Protein AF-A0A1A8QZ15-F1 (afdb_monomer_lite)

Organism: NCBI:txid704102

Sequence (216 aa):
QENMGLSAKNSLSLQRQPGPPSESLRGSNTNYPFLPGGMEELTLEQIKKNSELEEEIDFENDLLKVPPGFKAGMDFTNKDAKVAKPEVNLMSLLSTLDEISNLQPDTEEKEGDKQTEEAVKLPRTNSLEDLGVKDATPSSIPSEAGNKDKQNPEEKKKWAIPVDITSPCQDFYKLIPNPAFKWPFELDTFQKQAVLKLEAHESVFVAAHTSAGKTV

Radius of gyration: 33.54 Å; chains: 1; bounding box: 74×38×92 Å

pLDDT: mean 71.73, std 20.19, range [25.08, 95.75]

Secondary structure (DSSP, 8-state):
----S--TTT---TTSPPPPTTSTTT--TTSPPPPPTTSPPPPHHHHHSPPTT-----TTT----S-TT-S-----S------------HHHHHHHHHHHTT-PPP---------------------S--S---------------------------S-----TTS--TTHHHH-SS-S---SSPPPHHHHHHHHHHHTT--------TTS-TT-

Structure (mmCIF, N/CA/C/O backbone):
data_AF-A0A1A8QZ15-F1
#
_entry.id   AF-A0A1A8QZ15-F1
#
loop_
_atom_site.group_PDB
_atom_site.id
_atom_site.type_symbol
_atom_site.label_atom_id
_atom_site.label_alt_id
_atom_site.label_comp_id
_atom_site.label_asym_id
_atom_site.label_entity_id
_atom_site.label_seq_id
_atom_site.pdbx_PDB_ins_code
_atom_site.Cartn_x
_atom_site.Cartn_y
_atom_site.Cartn_z
_atom_site.occupancy
_atom_site.B_iso_or_equiv
_atom_site.auth_seq_id
_atom_site.auth_comp_id
_atom_site.auth_asym_id
_atom_site.auth_atom_id
_atom_site.pdbx_PDB_model_num
ATOM 1 N N . GLN A 1 1 ? 16.260 23.469 -8.756 1.00 40.66 1 GLN A N 1
ATOM 2 C CA . GLN A 1 1 ? 15.143 23.361 -9.725 1.00 40.66 1 GLN A CA 1
ATOM 3 C C . GLN A 1 1 ? 15.384 22.160 -10.656 1.00 40.66 1 GLN A C 1
ATOM 5 O O . GLN A 1 1 ? 15.455 22.319 -11.868 1.00 40.66 1 GLN A O 1
ATOM 10 N N . GLU A 1 2 ? 15.506 20.944 -10.111 1.00 49.56 2 GLU A N 1
ATOM 11 C CA . GLU A 1 2 ? 16.091 19.779 -10.809 1.00 49.56 2 GLU A CA 1
ATOM 12 C C . GLU A 1 2 ? 15.063 18.813 -11.445 1.00 49.56 2 GLU A C 1
ATOM 14 O O . GLU A 1 2 ? 15.246 17.598 -11.425 1.00 49.56 2 GLU A O 1
ATOM 19 N N . ASN A 1 3 ? 13.976 19.307 -12.053 1.00 53.50 3 ASN A N 1
ATOM 20 C CA . ASN A 1 3 ? 13.057 18.439 -12.813 1.00 53.50 3 ASN A CA 1
ATOM 21 C C . ASN A 1 3 ? 13.664 18.044 -14.178 1.00 53.50 3 ASN A C 1
ATOM 23 O O . ASN A 1 3 ? 13.229 18.519 -15.228 1.00 53.50 3 ASN A O 1
ATOM 27 N N . MET A 1 4 ? 14.688 17.182 -14.155 1.00 62.72 4 MET A N 1
ATOM 28 C CA . MET A 1 4 ? 15.478 16.736 -15.313 1.00 62.72 4 MET A CA 1
ATOM 29 C C . MET A 1 4 ? 14.703 15.789 -16.245 1.00 62.72 4 MET A C 1
ATOM 31 O O . MET A 1 4 ? 14.989 14.598 -16.330 1.00 62.72 4 MET A O 1
ATOM 35 N N . GLY A 1 5 ? 13.685 16.305 -16.940 1.00 80.31 5 GLY A N 1
ATOM 36 C CA . GLY A 1 5 ? 12.960 15.578 -17.994 1.00 80.31 5 GLY A CA 1
ATOM 37 C C . GLY A 1 5 ? 12.256 14.291 -17.539 1.00 80.31 5 GLY A C 1
ATOM 38 O O . GLY A 1 5 ? 11.876 13.473 -18.379 1.00 80.31 5 GLY A O 1
ATOM 39 N N . LEU A 1 6 ? 12.100 14.087 -16.226 1.00 84.94 6 LEU A N 1
ATOM 40 C CA . LEU A 1 6 ? 11.486 12.896 -15.651 1.00 84.94 6 LEU A CA 1
ATOM 41 C C . LEU A 1 6 ? 9.999 12.866 -16.003 1.00 84.94 6 LEU A C 1
ATOM 43 O O . LEU A 1 6 ? 9.228 13.744 -15.617 1.00 84.94 6 LEU A O 1
ATOM 47 N N . SER A 1 7 ? 9.596 11.829 -16.725 1.00 88.88 7 SER A N 1
ATOM 48 C CA . SER A 1 7 ? 8.256 11.645 -17.268 1.00 88.88 7 SER A CA 1
ATOM 49 C C . SER A 1 7 ? 7.791 10.202 -17.084 1.00 88.88 7 SER A C 1
ATOM 51 O O . SER A 1 7 ? 8.573 9.292 -16.797 1.00 88.88 7 SER A O 1
ATOM 53 N N . ALA A 1 8 ? 6.512 9.959 -17.356 1.00 89.94 8 ALA A N 1
ATOM 54 C CA . ALA A 1 8 ? 5.953 8.613 -17.377 1.00 89.94 8 ALA A CA 1
ATOM 55 C C . ALA A 1 8 ? 6.598 7.668 -18.424 1.00 89.94 8 ALA A C 1
ATOM 57 O O . ALA A 1 8 ? 6.373 6.463 -18.361 1.00 89.94 8 ALA A O 1
ATOM 58 N N . LYS A 1 9 ? 7.402 8.184 -19.370 1.00 90.50 9 LYS A N 1
ATOM 59 C CA . LYS A 1 9 ? 8.034 7.421 -20.465 1.00 90.50 9 LYS A CA 1
ATOM 60 C C . LYS A 1 9 ? 9.529 7.125 -20.269 1.00 90.50 9 LYS A C 1
ATOM 62 O O . LYS A 1 9 ? 10.122 6.490 -21.132 1.00 90.50 9 LYS A O 1
ATOM 67 N N . ASN A 1 10 ? 10.144 7.585 -19.178 1.00 88.94 10 ASN A N 1
ATOM 68 C CA . ASN A 1 10 ? 11.581 7.393 -18.912 1.00 88.94 10 ASN A CA 1
ATOM 69 C C . ASN A 1 10 ? 11.950 7.243 -17.423 1.00 88.94 10 ASN A C 1
ATOM 71 O O . ASN A 1 10 ? 13.131 7.118 -17.120 1.00 88.94 10 ASN A O 1
ATOM 75 N N . SER A 1 11 ? 10.992 7.263 -16.488 1.00 89.12 11 SER A N 1
ATOM 76 C CA . SER A 1 11 ? 11.292 7.166 -15.054 1.00 89.12 11 SER A CA 1
ATOM 77 C C . SER A 1 11 ? 10.237 6.388 -14.268 1.00 89.12 11 SER A C 1
ATOM 79 O O . SER A 1 11 ? 9.038 6.528 -14.520 1.00 89.12 11 SER A O 1
ATOM 81 N N . LEU A 1 12 ? 10.699 5.616 -13.278 1.00 90.75 12 LEU A N 1
ATOM 82 C CA . LEU A 1 12 ? 9.887 4.969 -12.238 1.00 90.75 12 LEU A CA 1
ATOM 83 C C . LEU A 1 12 ? 9.618 5.902 -11.035 1.00 90.75 12 LEU A C 1
ATOM 85 O O . LEU A 1 12 ? 8.767 5.598 -10.202 1.00 90.75 12 LEU A O 1
ATOM 89 N N . SER A 1 13 ? 10.338 7.022 -10.922 1.00 88.50 13 SER A N 1
ATOM 90 C CA . SER A 1 13 ? 10.324 7.900 -9.745 1.00 88.50 13 SER A CA 1
ATOM 91 C C . SER A 1 13 ? 8.949 8.538 -9.496 1.00 88.50 13 SER A C 1
ATOM 93 O O . SER A 1 13 ? 8.239 8.892 -10.442 1.00 88.50 13 SER A O 1
ATOM 95 N N . LEU A 1 14 ? 8.574 8.739 -8.225 1.00 89.56 14 LEU A N 1
ATOM 96 C CA . LEU A 1 14 ? 7.361 9.489 -7.856 1.00 89.56 14 LEU A CA 1
ATOM 97 C C . LEU A 1 14 ? 7.464 10.974 -8.233 1.00 89.56 14 LEU A C 1
ATOM 99 O O . LEU A 1 14 ? 6.448 11.618 -8.479 1.00 89.56 14 LEU A O 1
ATOM 103 N N . GLN A 1 15 ? 8.688 11.494 -8.315 1.00 88.38 15 GLN A N 1
ATOM 104 C CA . GLN A 1 15 ? 9.018 12.892 -8.573 1.00 88.38 15 GLN A CA 1
ATOM 105 C C . GLN A 1 15 ? 8.902 13.275 -10.063 1.00 88.38 15 GLN A C 1
ATOM 107 O O . GLN A 1 15 ? 9.096 14.436 -10.417 1.00 88.38 15 GLN A O 1
ATOM 112 N N . ARG A 1 16 ? 8.574 12.323 -10.951 1.00 90.38 16 ARG A N 1
ATOM 113 C CA . ARG A 1 16 ? 8.347 12.585 -12.382 1.00 90.38 16 ARG A CA 1
ATOM 114 C C . ARG A 1 16 ? 7.154 13.520 -12.613 1.00 90.38 16 ARG A C 1
ATOM 116 O O . ARG A 1 16 ? 6.179 13.504 -11.863 1.00 90.38 16 ARG A O 1
ATOM 123 N N . GLN A 1 17 ? 7.205 14.304 -13.689 1.00 90.25 17 GLN A N 1
ATOM 124 C CA . GLN A 1 17 ? 6.157 15.273 -14.014 1.00 90.25 17 GLN A CA 1
ATOM 125 C C . GLN A 1 17 ? 4.778 14.598 -14.181 1.00 90.25 17 GLN A C 1
ATOM 127 O O . GLN A 1 17 ? 4.695 13.538 -14.817 1.00 90.25 17 GLN A O 1
ATOM 132 N N . PRO A 1 18 ? 3.688 15.201 -13.658 1.00 89.56 18 PRO A N 1
ATOM 133 C CA . PRO A 1 18 ? 2.333 14.693 -13.845 1.00 89.56 18 PRO A CA 1
ATOM 134 C C . PRO A 1 18 ? 1.953 14.534 -15.322 1.00 89.56 18 PRO A C 1
ATOM 136 O O . PRO A 1 18 ? 2.251 15.390 -16.155 1.00 89.56 18 PRO A O 1
ATOM 139 N N . GLY A 1 19 ? 1.258 13.439 -15.636 1.00 86.50 19 GLY A N 1
ATOM 140 C CA . GLY A 1 19 ? 0.692 13.202 -16.965 1.00 86.50 19 GLY A CA 1
ATOM 141 C C . GLY A 1 19 ? -0.505 14.113 -17.286 1.00 86.50 19 GLY A C 1
ATOM 142 O O . GLY A 1 19 ? -1.000 14.830 -16.411 1.00 86.50 19 GLY A O 1
ATOM 143 N N . PRO A 1 20 ? -1.011 14.078 -18.532 1.00 88.94 20 PRO A N 1
ATOM 144 C CA . PRO A 1 20 ? -2.171 14.871 -18.928 1.00 88.94 20 PRO A CA 1
ATOM 145 C C . PRO A 1 20 ? -3.429 14.462 -18.130 1.00 88.94 20 PRO A C 1
ATOM 147 O O . PRO A 1 20 ? -3.621 13.268 -17.878 1.00 88.94 20 PRO A O 1
ATOM 150 N N . PRO A 1 21 ? -4.342 15.398 -17.788 1.00 88.06 21 PRO A N 1
ATOM 151 C CA . PRO A 1 21 ? -5.548 15.100 -16.998 1.00 88.06 21 PRO A CA 1
ATOM 152 C C . PRO A 1 21 ? -6.483 14.031 -17.591 1.00 88.06 21 PRO A C 1
ATOM 154 O O . PRO A 1 21 ? -7.290 13.443 -16.877 1.00 88.06 21 PRO A O 1
ATOM 157 N N . SER A 1 22 ? -6.370 13.748 -18.892 1.00 90.44 22 SER A N 1
ATOM 158 C CA . SER A 1 22 ? -7.082 12.661 -19.574 1.00 90.44 22 SER A CA 1
ATOM 159 C C . SER A 1 22 ? -6.667 11.257 -19.115 1.00 90.44 22 SER A C 1
ATOM 161 O O . SER A 1 22 ? -7.426 10.311 -19.304 1.00 90.44 22 SER A O 1
ATOM 163 N N . GLU A 1 23 ? -5.475 11.101 -18.5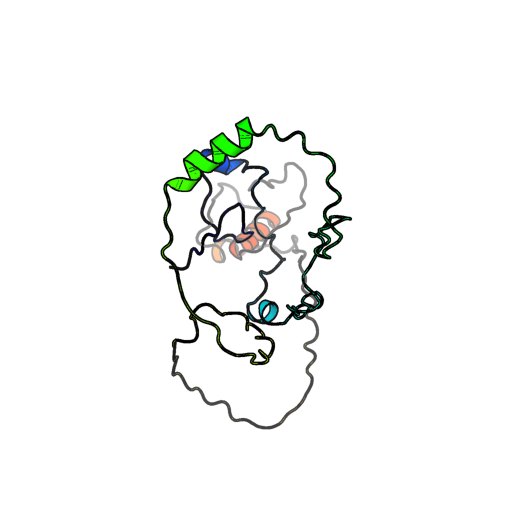32 1.00 90.00 23 GLU A N 1
ATOM 164 C CA . GLU A 1 23 ? -4.916 9.803 -18.132 1.00 90.00 23 GLU A CA 1
ATOM 165 C C . GLU A 1 23 ? -4.966 9.546 -16.614 1.00 90.00 23 GLU A C 1
ATOM 167 O O . GLU A 1 23 ? -4.647 8.440 -16.186 1.00 90.00 23 GLU A O 1
ATOM 172 N N . SER A 1 24 ? -5.402 10.506 -15.786 1.00 88.88 24 SER A N 1
ATOM 173 C CA . SER A 1 24 ? -5.198 10.491 -14.323 1.00 88.88 24 SER A CA 1
ATOM 174 C C . SER A 1 24 ? -5.717 9.263 -13.557 1.00 88.88 24 SER A C 1
ATOM 176 O O . SER A 1 24 ? -5.211 8.991 -12.473 1.00 88.88 24 SER A O 1
ATOM 178 N N . LEU A 1 25 ? -6.709 8.530 -14.079 1.00 87.75 25 LEU A N 1
ATOM 179 C CA . LEU A 1 25 ? -7.291 7.349 -13.415 1.00 87.75 25 LEU A CA 1
ATOM 180 C C . LEU A 1 25 ? -6.776 6.002 -13.941 1.00 87.75 25 LEU A C 1
ATOM 182 O O . LEU A 1 25 ? -6.687 5.047 -13.175 1.00 87.75 25 LEU A O 1
ATOM 186 N N . ARG A 1 26 ? -6.487 5.895 -15.245 1.00 90.31 26 ARG A N 1
ATOM 187 C CA . ARG A 1 26 ? -6.116 4.622 -15.899 1.00 90.31 26 ARG A CA 1
ATOM 188 C C . ARG A 1 26 ? -4.644 4.567 -16.319 1.00 90.31 26 ARG A C 1
ATOM 190 O O . ARG A 1 26 ? -4.109 3.475 -16.485 1.00 90.31 26 ARG A O 1
ATOM 197 N N . GLY A 1 27 ? -4.010 5.723 -16.507 1.00 90.25 27 GLY A N 1
ATOM 198 C CA . GLY A 1 27 ? -2.751 5.853 -17.234 1.00 90.25 27 GLY A CA 1
ATOM 199 C C . GLY A 1 27 ? -2.869 5.446 -18.709 1.00 90.25 27 GLY A C 1
ATOM 200 O O . GLY A 1 27 ? -3.924 5.016 -19.186 1.00 90.25 27 GLY A O 1
ATOM 201 N N . SER A 1 28 ? -1.749 5.536 -19.420 1.00 90.12 28 SER A N 1
ATOM 202 C CA . SER A 1 28 ? -1.510 4.824 -20.674 1.00 90.12 28 SER A CA 1
ATOM 203 C C . SER A 1 28 ? -0.689 3.556 -20.418 1.00 90.12 28 SER A C 1
ATOM 205 O O . SER A 1 28 ? 0.195 3.538 -19.564 1.00 90.12 28 SER A O 1
ATOM 207 N N . ASN A 1 29 ? -0.904 2.513 -21.224 1.00 91.38 29 ASN A N 1
ATOM 208 C CA . ASN A 1 29 ? -0.080 1.296 -21.222 1.00 91.38 29 ASN A CA 1
ATOM 209 C C . ASN A 1 29 ? 1.362 1.535 -21.734 1.00 91.38 29 ASN A C 1
ATOM 211 O O . ASN A 1 29 ? 2.193 0.637 -21.681 1.00 91.38 29 ASN A O 1
ATOM 215 N N . THR A 1 30 ? 1.665 2.734 -22.246 1.00 91.38 30 THR A N 1
ATOM 216 C CA . THR A 1 30 ? 3.031 3.175 -22.588 1.00 91.38 30 THR A CA 1
ATOM 217 C C . THR A 1 30 ? 3.795 3.760 -21.402 1.00 91.38 30 THR A C 1
ATOM 219 O O . THR A 1 30 ? 4.950 4.148 -21.558 1.00 91.38 30 THR A O 1
ATOM 222 N N . ASN A 1 31 ? 3.137 3.924 -20.254 1.00 91.75 31 ASN A N 1
ATOM 223 C CA . ASN A 1 31 ? 3.704 4.604 -19.101 1.00 91.75 31 ASN A CA 1
ATOM 224 C C . ASN A 1 31 ? 4.341 3.570 -18.172 1.00 91.75 31 ASN A C 1
ATOM 226 O O . ASN A 1 31 ? 3.699 2.590 -17.793 1.00 91.75 31 ASN A O 1
ATOM 230 N N . TYR A 1 32 ? 5.584 3.810 -17.763 1.00 92.31 32 TYR A N 1
ATOM 231 C CA . TYR A 1 32 ? 6.223 3.016 -16.721 1.00 92.31 32 TYR A CA 1
ATOM 232 C C . TYR A 1 32 ? 5.408 3.100 -15.415 1.00 92.31 32 TYR A C 1
ATOM 234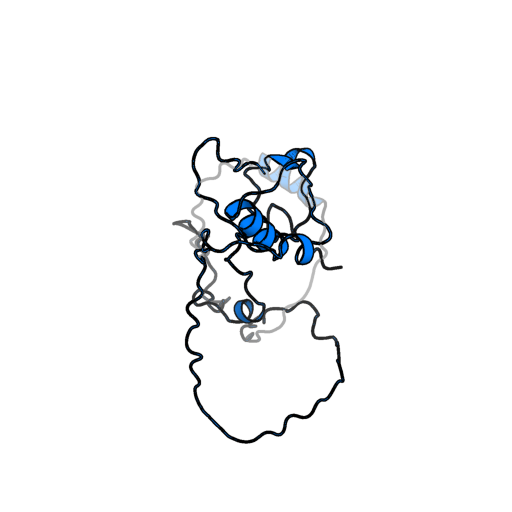 O O . TYR A 1 32 ? 4.856 4.168 -15.101 1.00 92.31 32 TYR A O 1
ATOM 242 N N . PRO A 1 33 ? 5.341 2.020 -14.615 1.00 92.38 33 PRO A N 1
ATOM 243 C CA . PRO A 1 33 ? 4.766 2.088 -13.275 1.00 92.38 33 PRO A CA 1
ATOM 244 C C . PRO A 1 33 ? 5.571 3.055 -12.393 1.00 92.38 33 PRO A C 1
ATOM 246 O O . PRO A 1 33 ? 6.643 3.525 -12.775 1.00 92.38 33 PRO A O 1
ATOM 249 N N . PHE A 1 34 ? 5.053 3.366 -11.209 1.00 92.62 34 PHE A N 1
ATOM 250 C CA . PHE A 1 34 ? 5.891 3.946 -10.162 1.00 92.62 34 PHE A CA 1
ATOM 251 C C . PHE A 1 34 ? 6.745 2.848 -9.508 1.00 92.62 34 PHE A C 1
ATOM 253 O O . PHE A 1 34 ? 6.343 1.682 -9.492 1.00 92.62 34 PHE A O 1
ATOM 260 N N . LEU A 1 35 ? 7.911 3.222 -8.981 1.00 91.12 35 LEU A N 1
ATOM 261 C CA . LEU A 1 35 ? 8.815 2.331 -8.255 1.00 91.12 35 LEU A CA 1
ATOM 262 C C . LEU A 1 35 ? 8.062 1.690 -7.067 1.00 91.12 35 LEU A C 1
ATOM 264 O O . LEU A 1 35 ? 7.502 2.422 -6.246 1.00 91.12 35 LEU A O 1
ATOM 268 N N . PRO A 1 36 ? 7.976 0.350 -6.974 1.00 91.56 36 PRO A N 1
ATOM 269 C CA . PRO A 1 36 ? 7.203 -0.299 -5.923 1.00 91.56 36 PRO A CA 1
ATOM 270 C C . PRO A 1 36 ? 7.916 -0.178 -4.571 1.00 91.56 36 PRO A C 1
ATOM 272 O O . PRO A 1 36 ? 9.115 -0.430 -4.462 1.00 91.56 36 PRO A O 1
ATOM 275 N N . GLY A 1 37 ? 7.166 0.170 -3.523 1.00 88.12 37 GLY A N 1
ATOM 276 C CA . GLY A 1 37 ? 7.708 0.306 -2.169 1.00 88.12 37 GLY A CA 1
ATOM 277 C C . GLY A 1 37 ? 8.421 -0.967 -1.698 1.00 88.12 37 GLY A C 1
ATOM 278 O O . GLY A 1 37 ? 7.895 -2.069 -1.845 1.00 88.12 37 GLY A O 1
ATOM 279 N N . GLY A 1 38 ? 9.625 -0.807 -1.144 1.00 84.88 38 GLY A N 1
ATOM 280 C CA . GLY A 1 38 ? 10.527 -1.912 -0.798 1.00 84.88 38 GLY A CA 1
ATOM 281 C C . GLY A 1 38 ? 11.549 -2.264 -1.889 1.00 84.88 38 GLY A C 1
ATOM 282 O O . GLY A 1 38 ? 12.480 -3.012 -1.608 1.00 84.88 38 GLY A O 1
ATOM 283 N N . MET A 1 39 ? 11.428 -1.698 -3.095 1.00 82.62 39 MET A N 1
ATOM 284 C CA . MET A 1 39 ? 12.543 -1.562 -4.036 1.00 82.62 39 MET A CA 1
ATOM 285 C C . MET A 1 39 ? 13.063 -0.128 -3.927 1.00 82.62 39 MET A C 1
ATOM 287 O O . MET A 1 39 ? 12.418 0.810 -4.388 1.00 82.62 39 MET A O 1
ATOM 291 N N . GLU A 1 40 ? 14.187 0.047 -3.238 1.00 76.50 40 GLU A N 1
ATOM 292 C CA . GLU A 1 40 ? 14.806 1.359 -3.024 1.00 76.50 40 GLU A CA 1
ATOM 293 C C . GLU A 1 40 ? 15.480 1.854 -4.319 1.00 76.50 40 GLU A C 1
ATOM 295 O O . GLU A 1 40 ? 15.995 1.062 -5.111 1.00 76.50 40 GLU A O 1
ATOM 300 N N . GLU A 1 41 ? 15.442 3.167 -4.564 1.00 73.88 41 GLU A N 1
ATOM 301 C CA . GLU A 1 41 ? 16.122 3.781 -5.711 1.00 73.88 41 GLU A CA 1
ATOM 302 C C . GLU A 1 41 ? 17.641 3.709 -5.486 1.00 73.88 41 GLU A C 1
ATOM 304 O O . GLU A 1 41 ? 18.122 4.027 -4.396 1.00 73.88 41 GLU A O 1
ATOM 309 N N . LEU A 1 42 ? 18.393 3.239 -6.491 1.00 72.81 42 LEU A N 1
ATOM 310 C CA . LEU A 1 42 ? 19.827 2.970 -6.341 1.00 72.81 42 LEU A CA 1
ATOM 311 C C . LEU A 1 42 ? 20.577 4.241 -5.934 1.00 72.81 42 LEU A C 1
ATOM 313 O O . LEU A 1 42 ? 20.431 5.291 -6.561 1.00 72.81 42 LEU A O 1
ATOM 317 N N . THR A 1 43 ? 21.411 4.147 -4.899 1.00 75.75 43 THR A N 1
ATOM 318 C CA . THR A 1 43 ? 22.159 5.313 -4.420 1.00 75.75 43 THR A CA 1
ATOM 319 C C . THR A 1 43 ? 23.217 5.731 -5.441 1.00 75.75 43 THR A C 1
ATOM 321 O O . THR A 1 43 ? 23.743 4.912 -6.197 1.00 75.75 43 THR A O 1
ATOM 324 N N . LEU A 1 44 ? 23.604 7.011 -5.433 1.00 70.50 44 LEU A N 1
ATOM 325 C CA . LEU A 1 44 ? 24.673 7.508 -6.310 1.00 70.50 44 LEU A CA 1
ATOM 326 C C . LEU A 1 44 ? 26.002 6.758 -6.100 1.00 70.50 44 LEU A C 1
ATOM 328 O O . LEU A 1 44 ? 26.801 6.670 -7.024 1.00 70.50 44 LEU A O 1
ATOM 332 N N . GLU A 1 45 ? 26.235 6.184 -4.918 1.00 73.62 45 GLU A N 1
ATOM 333 C CA . GLU A 1 45 ? 27.390 5.325 -4.626 1.00 73.62 45 GLU A CA 1
ATOM 334 C C . GLU A 1 45 ? 27.289 3.960 -5.322 1.00 73.62 45 GLU A C 1
ATOM 336 O O . GLU A 1 45 ? 28.269 3.485 -5.894 1.00 73.62 45 GLU A O 1
ATOM 341 N N . GLN A 1 46 ? 26.096 3.354 -5.337 1.00 73.12 46 GLN A N 1
ATOM 342 C CA . GLN A 1 46 ? 25.824 2.111 -6.065 1.00 73.12 46 GLN A CA 1
ATOM 343 C C . GLN A 1 46 ? 25.930 2.318 -7.582 1.00 73.12 46 GLN A C 1
ATOM 345 O O . GLN A 1 46 ? 26.501 1.475 -8.262 1.00 73.12 46 GLN A O 1
ATOM 350 N N . ILE A 1 47 ? 25.454 3.457 -8.101 1.00 73.38 47 ILE A N 1
ATOM 351 C CA . ILE A 1 47 ? 25.531 3.825 -9.528 1.00 73.38 47 ILE A CA 1
ATOM 352 C C . ILE A 1 47 ? 26.972 4.176 -9.956 1.00 73.38 47 ILE A C 1
ATOM 354 O O . ILE A 1 47 ? 27.349 3.958 -11.106 1.00 73.38 47 ILE A O 1
ATOM 358 N N . LYS A 1 48 ? 27.799 4.712 -9.045 1.0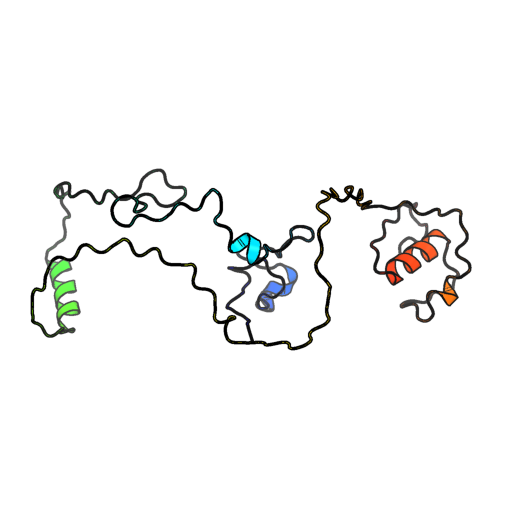0 68.75 48 LYS A N 1
ATOM 359 C CA . LYS A 1 48 ? 29.227 4.997 -9.297 1.00 68.75 48 LYS A CA 1
ATOM 360 C C . LYS A 1 48 ? 30.106 3.744 -9.304 1.00 68.75 48 LYS A C 1
ATOM 362 O O . LYS A 1 48 ? 31.208 3.796 -9.847 1.00 68.75 48 LYS A O 1
ATOM 367 N N . LYS A 1 49 ? 29.656 2.633 -8.714 1.00 77.12 49 LYS A N 1
ATOM 368 C CA . LYS A 1 49 ? 30.351 1.345 -8.802 1.00 77.12 49 LYS A CA 1
ATOM 369 C C . LYS A 1 49 ? 30.030 0.703 -10.153 1.00 77.12 49 LYS A C 1
ATOM 371 O O . LYS A 1 49 ? 28.882 0.333 -10.381 1.00 77.12 49 LYS A O 1
ATOM 376 N N . ASN A 1 50 ? 31.042 0.519 -11.006 1.00 65.81 50 ASN A N 1
ATOM 377 C CA . ASN A 1 50 ? 30.872 -0.210 -12.265 1.00 65.81 50 ASN A CA 1
ATOM 378 C C . ASN A 1 50 ? 30.208 -1.572 -12.007 1.00 65.81 50 ASN A C 1
ATOM 380 O O . ASN A 1 50 ? 30.631 -2.316 -11.113 1.00 65.81 50 ASN A O 1
ATOM 384 N N . SER A 1 51 ? 29.153 -1.876 -12.763 1.00 69.31 51 SER A N 1
ATOM 385 C CA . SER A 1 51 ? 28.437 -3.146 -12.616 1.00 69.31 51 SER A CA 1
ATOM 386 C C . SER A 1 51 ? 29.214 -4.301 -13.258 1.00 69.31 51 SER A C 1
ATOM 388 O O . SER A 1 51 ? 30.057 -4.087 -14.124 1.00 69.31 51 SER A O 1
ATOM 390 N N . GLU A 1 52 ? 28.893 -5.542 -12.890 1.00 65.19 52 GLU A N 1
ATOM 391 C CA . GLU A 1 52 ? 29.506 -6.754 -13.471 1.00 65.19 52 GLU A CA 1
ATOM 392 C C . GLU A 1 52 ? 29.186 -6.952 -14.971 1.00 65.19 52 GLU A C 1
ATOM 394 O O . GLU A 1 52 ? 29.702 -7.876 -15.590 1.00 65.19 52 GLU A O 1
ATOM 399 N N . LEU A 1 53 ? 28.342 -6.088 -15.549 1.00 63.97 53 LEU A N 1
ATOM 400 C CA . LEU A 1 53 ? 27.956 -6.053 -16.965 1.00 63.97 53 LEU A CA 1
ATOM 401 C C . LEU A 1 53 ? 28.487 -4.804 -17.701 1.00 63.97 53 LEU A C 1
ATOM 403 O O . LEU A 1 53 ? 28.070 -4.537 -18.825 1.00 63.97 53 LEU A O 1
ATOM 407 N N . GLU A 1 54 ? 29.344 -3.999 -17.064 1.00 67.06 54 GLU A N 1
ATOM 408 C CA . GLU A 1 54 ? 29.925 -2.785 -17.653 1.00 67.06 54 GLU A CA 1
ATOM 409 C C . GLU A 1 54 ? 31.390 -3.009 -18.034 1.00 67.06 54 GLU A C 1
ATOM 411 O O . GLU A 1 54 ? 32.306 -2.797 -17.237 1.00 67.06 54 GLU A O 1
ATOM 416 N N . GLU A 1 55 ? 31.590 -3.440 -19.275 1.00 68.50 55 GLU A N 1
ATOM 417 C CA . GLU A 1 55 ? 32.904 -3.622 -19.893 1.00 68.50 55 GLU A CA 1
ATOM 418 C C . GLU A 1 55 ? 33.480 -2.265 -20.355 1.00 68.50 55 GLU A C 1
ATOM 420 O O . GLU A 1 55 ? 32.745 -1.328 -20.685 1.00 68.50 55 GLU A O 1
ATOM 425 N N . GLU A 1 56 ? 34.809 -2.117 -20.336 1.00 70.38 56 GLU A N 1
ATOM 426 C CA . GLU A 1 56 ? 35.470 -0.888 -20.794 1.00 70.38 56 GLU A CA 1
ATOM 427 C C . GLU A 1 56 ? 35.482 -0.843 -22.328 1.00 70.38 56 GLU A C 1
ATOM 429 O O . GLU A 1 56 ? 36.149 -1.656 -22.961 1.00 70.38 56 GLU A O 1
ATOM 434 N N . ILE A 1 57 ? 34.764 0.117 -22.922 1.00 73.38 57 ILE A N 1
ATOM 435 C CA . ILE A 1 57 ? 34.613 0.232 -24.382 1.00 73.38 57 ILE A CA 1
ATOM 436 C C . ILE A 1 57 ? 35.972 0.501 -25.049 1.00 73.38 57 ILE A C 1
ATOM 438 O O . ILE A 1 57 ? 36.515 1.603 -24.939 1.00 73.38 57 ILE A O 1
ATOM 442 N N . ASP A 1 58 ? 36.478 -0.481 -25.796 1.00 74.81 58 ASP A N 1
ATOM 443 C CA . ASP A 1 58 ? 37.596 -0.308 -26.724 1.00 74.81 58 ASP A CA 1
ATOM 444 C C . ASP A 1 58 ? 37.080 0.131 -28.105 1.00 74.81 58 ASP A C 1
ATOM 446 O O . ASP A 1 58 ? 36.402 -0.619 -28.815 1.00 74.81 58 ASP A O 1
ATOM 450 N N . PHE A 1 59 ? 37.429 1.358 -28.493 1.00 78.06 59 PHE A N 1
ATOM 451 C CA . PHE A 1 59 ? 37.045 1.953 -29.772 1.00 78.06 59 PHE A CA 1
ATOM 452 C C . PHE A 1 59 ? 37.751 1.330 -30.989 1.00 78.06 59 PHE A C 1
ATOM 454 O O . PHE A 1 59 ? 37.244 1.479 -32.101 1.00 78.06 59 PHE A O 1
ATOM 461 N N . GLU A 1 60 ? 38.881 0.636 -30.815 1.00 75.88 60 GLU A N 1
ATOM 462 C CA . GLU A 1 60 ? 39.590 -0.016 -31.923 1.00 75.88 60 GLU A CA 1
ATOM 463 C C . GLU A 1 60 ? 39.023 -1.409 -32.229 1.00 75.88 60 GLU A C 1
ATOM 465 O O . GLU A 1 60 ? 38.775 -1.736 -33.395 1.00 75.88 60 GLU A O 1
ATOM 470 N N . ASN A 1 61 ? 38.795 -2.237 -31.200 1.00 71.12 61 ASN A N 1
ATOM 471 C CA . ASN A 1 61 ? 38.481 -3.659 -31.387 1.00 71.12 61 ASN A CA 1
ATOM 472 C C . ASN A 1 61 ? 37.036 -4.047 -31.020 1.00 71.12 61 ASN A C 1
ATOM 474 O O . ASN A 1 61 ? 36.471 -4.933 -31.675 1.00 71.12 61 ASN A O 1
ATOM 478 N N . ASP A 1 62 ? 36.416 -3.382 -30.036 1.00 76.56 62 ASP A N 1
ATOM 479 C CA . ASP A 1 62 ? 35.192 -3.852 -29.360 1.00 76.56 62 ASP A CA 1
ATOM 480 C C . ASP A 1 62 ? 33.936 -2.997 -29.629 1.00 76.56 62 ASP A C 1
ATOM 482 O O . ASP A 1 62 ? 33.002 -2.890 -28.834 1.00 76.56 62 ASP A O 1
ATOM 486 N N . LEU A 1 63 ? 33.866 -2.393 -30.817 1.00 82.25 63 LEU A N 1
ATOM 487 C CA . LEU A 1 63 ? 32.649 -1.718 -31.270 1.00 82.25 63 LEU A CA 1
ATOM 488 C C . LEU A 1 63 ? 31.514 -2.730 -31.524 1.00 82.25 63 LEU A C 1
ATOM 490 O O . LEU A 1 63 ? 31.595 -3.577 -32.425 1.00 82.25 63 LEU A O 1
ATOM 494 N N . LEU A 1 64 ? 30.425 -2.597 -30.754 1.00 83.12 64 LEU A N 1
ATOM 495 C CA . LEU A 1 64 ? 29.238 -3.458 -30.795 1.00 83.12 64 LEU A CA 1
ATOM 496 C C . LEU A 1 64 ? 28.575 -3.486 -32.186 1.00 83.12 64 LEU A C 1
ATOM 498 O O . LEU A 1 64 ? 27.883 -2.557 -32.599 1.00 83.12 64 LEU A O 1
ATOM 502 N N . LYS A 1 65 ? 28.739 -4.607 -32.899 1.00 84.88 65 LYS A N 1
ATOM 503 C CA . LYS A 1 65 ? 28.196 -4.821 -34.258 1.00 84.88 65 LYS A CA 1
ATOM 504 C C . LYS A 1 65 ? 26.744 -5.307 -34.284 1.00 84.88 65 LYS A C 1
ATOM 506 O O . LYS A 1 65 ? 26.078 -5.165 -35.308 1.00 84.88 65 LYS A O 1
ATOM 511 N N . VAL A 1 66 ? 26.251 -5.895 -33.191 1.00 87.75 66 VAL A N 1
ATOM 512 C CA . VAL A 1 66 ? 24.907 -6.491 -33.080 1.00 87.75 66 VAL A CA 1
ATOM 513 C C . VAL A 1 66 ? 24.093 -5.716 -32.036 1.00 87.75 66 VAL A C 1
ATOM 515 O O . VAL A 1 66 ? 24.544 -5.620 -30.896 1.00 87.75 66 VAL A O 1
ATOM 518 N N . PRO A 1 67 ? 22.906 -5.174 -32.370 1.00 89.38 67 PRO A N 1
ATOM 519 C CA . PRO A 1 67 ? 22.078 -4.486 -31.384 1.00 89.38 67 PRO A CA 1
ATOM 520 C C . PRO A 1 67 ? 21.493 -5.474 -30.350 1.00 89.38 67 PRO A C 1
ATOM 522 O O . PRO A 1 67 ? 21.151 -6.606 -30.714 1.00 89.38 67 PRO A O 1
ATOM 525 N N . PRO A 1 68 ? 21.329 -5.074 -29.072 1.00 88.75 68 PRO A N 1
ATOM 526 C CA . PRO A 1 68 ? 20.824 -5.954 -28.018 1.00 88.75 68 PRO A CA 1
ATOM 527 C C . PRO A 1 68 ? 19.507 -6.657 -28.381 1.00 88.75 68 PRO A C 1
ATOM 529 O O . PRO A 1 68 ? 18.553 -6.035 -28.845 1.00 88.75 68 PRO A O 1
ATOM 532 N N . GLY A 1 69 ? 19.458 -7.974 -28.165 1.00 91.31 69 GLY A N 1
ATOM 533 C CA . GLY A 1 69 ? 18.302 -8.824 -28.480 1.00 91.31 69 GLY A CA 1
ATOM 534 C C . GLY A 1 69 ? 18.232 -9.346 -29.924 1.00 91.31 69 GLY A C 1
ATOM 535 O O . GLY A 1 69 ? 17.404 -10.214 -30.206 1.00 91.31 69 GLY A O 1
ATOM 536 N N . PHE A 1 70 ? 19.100 -8.890 -30.834 1.00 90.38 70 PHE A N 1
ATOM 537 C CA . PHE A 1 70 ? 19.166 -9.393 -32.210 1.00 90.38 70 PHE A CA 1
ATOM 538 C C . PHE A 1 70 ? 20.174 -10.545 -32.356 1.00 90.38 70 PHE A C 1
ATOM 540 O O . PHE A 1 70 ? 21.118 -10.683 -31.584 1.00 90.38 70 PHE A O 1
ATOM 547 N N . LYS A 1 71 ? 19.969 -11.392 -33.375 1.00 90.44 71 LYS A N 1
ATOM 548 C CA . LYS A 1 71 ? 20.856 -12.528 -33.714 1.00 90.44 71 LYS A CA 1
ATOM 549 C C . LYS A 1 71 ? 21.841 -12.234 -34.851 1.00 90.44 71 LYS A C 1
ATOM 551 O O . LYS A 1 71 ? 22.667 -13.080 -35.174 1.00 90.44 71 LYS A O 1
ATOM 556 N N . ALA A 1 72 ? 21.705 -11.078 -35.492 1.00 89.50 72 ALA A N 1
ATOM 557 C CA . ALA A 1 72 ? 22.518 -10.627 -36.612 1.00 89.50 72 ALA A CA 1
ATOM 558 C C . ALA A 1 72 ? 22.694 -9.108 -36.511 1.00 89.50 72 ALA A C 1
ATOM 560 O O . ALA A 1 72 ? 21.801 -8.416 -36.018 1.00 89.50 72 ALA A O 1
ATOM 561 N N . GLY A 1 73 ? 23.845 -8.618 -36.960 1.00 87.69 73 GLY A N 1
ATOM 562 C CA . GLY A 1 73 ? 24.249 -7.217 -36.880 1.00 87.69 73 GLY A CA 1
ATOM 563 C C . GLY A 1 73 ? 24.840 -6.713 -38.193 1.00 87.69 73 GLY A C 1
ATOM 564 O O . GLY A 1 73 ? 24.561 -7.276 -39.252 1.00 87.69 73 GLY A O 1
ATOM 565 N N . MET A 1 74 ? 25.659 -5.664 -38.119 1.00 84.81 74 MET A N 1
ATOM 566 C CA . MET A 1 74 ? 26.309 -5.054 -39.279 1.00 84.81 74 MET A CA 1
ATOM 567 C C . MET A 1 74 ? 27.768 -5.509 -39.425 1.00 84.81 74 MET A C 1
ATOM 569 O O . MET A 1 74 ? 28.603 -5.273 -38.552 1.00 84.81 74 MET A O 1
ATOM 573 N N . ASP A 1 75 ? 28.088 -6.117 -40.568 1.00 83.06 75 ASP A N 1
ATOM 574 C CA . ASP A 1 75 ? 29.455 -6.478 -40.952 1.00 83.06 75 ASP A CA 1
ATOM 575 C C . ASP A 1 75 ? 30.166 -5.263 -41.574 1.00 83.06 75 ASP A C 1
ATOM 577 O O . ASP A 1 75 ? 30.106 -5.051 -42.783 1.00 83.06 75 ASP A O 1
ATOM 581 N N . PHE A 1 76 ? 30.900 -4.488 -40.771 1.00 78.81 76 PHE A N 1
ATOM 582 C CA . PHE A 1 76 ? 31.718 -3.366 -41.270 1.00 78.81 76 PHE A CA 1
ATOM 583 C C . PHE A 1 76 ? 32.990 -3.794 -42.030 1.00 78.81 76 PHE A C 1
ATOM 585 O O . PHE A 1 76 ? 33.761 -2.953 -42.487 1.00 78.81 76 PHE A O 1
ATOM 592 N N . THR A 1 77 ? 33.241 -5.098 -42.188 1.00 78.88 77 THR A N 1
ATOM 593 C CA . THR A 1 77 ? 34.320 -5.589 -43.056 1.00 78.88 77 THR A CA 1
ATOM 594 C C . THR A 1 77 ? 34.021 -5.216 -44.507 1.00 78.88 77 THR A C 1
ATOM 596 O O . THR A 1 77 ? 32.991 -5.646 -45.027 1.00 78.88 77 THR A O 1
ATOM 599 N N . ASN A 1 78 ? 34.938 -4.507 -45.177 1.00 66.19 78 ASN A N 1
ATOM 600 C CA . ASN A 1 78 ? 34.871 -4.229 -46.618 1.00 66.19 78 ASN A CA 1
ATOM 601 C C . ASN A 1 78 ? 35.013 -5.525 -47.438 1.00 66.19 78 ASN A C 1
ATOM 603 O O . ASN A 1 78 ? 36.065 -5.852 -47.980 1.00 66.19 78 ASN A O 1
ATOM 607 N N . LYS A 1 79 ? 33.918 -6.280 -47.508 1.00 61.53 79 LYS A N 1
ATOM 608 C CA . LYS A 1 79 ? 33.647 -7.257 -48.556 1.00 61.53 79 LYS A CA 1
ATOM 609 C C . LYS A 1 79 ? 33.172 -6.431 -49.742 1.00 61.53 79 LYS A C 1
ATOM 611 O O . LYS A 1 79 ? 32.184 -5.714 -49.585 1.00 61.53 79 LYS A O 1
ATOM 616 N N . ASP A 1 80 ? 33.859 -6.516 -50.883 1.00 58.09 80 ASP A N 1
ATOM 617 C CA . ASP A 1 80 ? 33.492 -5.772 -52.093 1.00 58.09 80 ASP A CA 1
ATOM 618 C C . ASP A 1 80 ? 31.984 -5.830 -52.307 1.00 58.09 80 ASP A C 1
ATOM 620 O O . ASP A 1 80 ? 31.399 -6.922 -52.290 1.00 58.09 80 ASP A O 1
ATOM 624 N N . ALA A 1 81 ? 31.356 -4.664 -52.473 1.00 56.62 81 ALA A N 1
ATOM 625 C CA . ALA A 1 81 ? 29.914 -4.561 -52.601 1.00 56.62 81 ALA A CA 1
ATOM 626 C C . ALA A 1 81 ? 29.461 -5.354 -53.833 1.00 56.62 81 ALA A C 1
ATOM 628 O O . ALA A 1 81 ? 29.464 -4.852 -54.957 1.00 56.62 81 ALA A O 1
ATOM 629 N N . LYS A 1 82 ? 29.074 -6.620 -53.625 1.00 54.38 82 LYS A N 1
ATOM 630 C CA . LYS A 1 82 ? 28.455 -7.448 -54.655 1.00 54.38 82 LYS A CA 1
ATOM 631 C C . LYS A 1 82 ? 27.170 -6.750 -55.037 1.00 54.38 82 LYS A C 1
ATOM 633 O O . LYS A 1 82 ? 26.184 -6.838 -54.309 1.00 54.38 82 LYS A O 1
ATOM 638 N N . VAL A 1 83 ? 27.222 -6.044 -56.164 1.00 50.75 83 VAL A N 1
ATOM 639 C CA . VAL A 1 83 ? 26.130 -5.241 -56.705 1.00 50.75 83 VAL A CA 1
ATOM 640 C C . VAL A 1 83 ? 24.963 -6.171 -57.026 1.00 50.75 83 VAL A C 1
ATOM 642 O O . VAL A 1 83 ? 24.822 -6.686 -58.136 1.00 50.75 83 VAL A O 1
ATOM 645 N N . ALA A 1 84 ? 24.130 -6.410 -56.014 1.00 50.88 84 ALA A N 1
ATOM 646 C CA . ALA A 1 84 ? 22.826 -7.031 -56.122 1.00 50.88 84 ALA A CA 1
ATOM 647 C C . ALA A 1 84 ? 21.944 -6.040 -56.880 1.00 50.88 84 ALA A C 1
ATOM 649 O O . ALA A 1 84 ? 21.288 -5.209 -56.262 1.00 50.88 84 ALA A O 1
ATOM 650 N N . LYS A 1 85 ? 22.077 -6.078 -58.217 1.00 50.62 85 LYS A N 1
ATOM 651 C CA . LYS A 1 85 ? 21.629 -5.081 -59.201 1.00 50.62 85 LYS A CA 1
ATOM 652 C C . LYS A 1 85 ? 20.482 -4.206 -58.685 1.00 50.62 85 LYS A C 1
ATOM 654 O O . LYS A 1 85 ? 19.323 -4.599 -58.823 1.00 50.62 85 LYS A O 1
ATOM 659 N N . PRO A 1 86 ? 20.779 -3.018 -58.135 1.00 51.72 86 PRO A N 1
ATOM 660 C CA . PRO A 1 86 ? 19.741 -2.042 -57.919 1.00 51.72 86 PRO A CA 1
ATOM 661 C C . PRO A 1 86 ? 19.377 -1.513 -59.306 1.00 51.72 86 PRO A C 1
ATOM 663 O O . PRO A 1 86 ? 20.203 -0.885 -59.968 1.00 51.72 86 PRO A O 1
ATOM 666 N N . GLU A 1 87 ? 18.150 -1.752 -59.766 1.00 57.00 87 GLU A N 1
ATOM 667 C CA . GLU A 1 87 ? 17.606 -1.063 -60.945 1.00 57.00 87 GLU A CA 1
ATOM 668 C C . GLU A 1 87 ? 17.211 0.376 -60.564 1.00 57.00 87 GLU A C 1
ATOM 670 O O . GLU A 1 87 ? 16.079 0.825 -60.735 1.00 57.00 87 GLU A O 1
ATOM 675 N N . VAL A 1 88 ? 18.187 1.112 -60.017 1.00 62.97 88 VAL A N 1
ATOM 676 C CA . VAL A 1 88 ? 18.121 2.555 -59.803 1.00 62.97 88 VAL A CA 1
ATOM 677 C C . VAL A 1 88 ? 18.169 3.233 -61.164 1.00 62.97 88 VAL A C 1
ATOM 679 O O . VAL A 1 88 ? 19.223 3.464 -61.752 1.00 62.97 88 VAL A O 1
ATOM 682 N N . ASN A 1 89 ? 16.983 3.519 -61.691 1.00 69.88 89 ASN A N 1
ATOM 683 C CA . ASN A 1 89 ? 16.822 4.325 -62.889 1.00 69.88 89 ASN A CA 1
ATOM 684 C C . ASN A 1 89 ? 17.537 5.674 -62.686 1.00 69.88 89 ASN A C 1
ATOM 686 O O . ASN A 1 89 ? 17.266 6.365 -61.703 1.00 69.88 89 ASN A O 1
ATOM 690 N N . LEU A 1 90 ? 18.413 6.059 -63.623 1.00 68.19 90 LEU A N 1
ATOM 691 C CA . LEU A 1 90 ? 19.191 7.307 -63.581 1.00 68.19 90 LEU A CA 1
ATOM 692 C C . LEU A 1 90 ? 18.318 8.546 -63.323 1.00 68.19 90 LEU A C 1
ATOM 694 O O . LEU A 1 90 ? 18.759 9.475 -62.649 1.00 68.19 90 LEU A O 1
ATOM 698 N N . MET A 1 91 ? 17.063 8.521 -63.784 1.00 70.12 91 MET A N 1
ATOM 699 C CA . MET A 1 91 ? 16.062 9.560 -63.521 1.00 70.12 91 MET A CA 1
ATOM 700 C C . MET A 1 91 ? 15.883 9.843 -62.018 1.00 70.12 91 MET A C 1
ATOM 702 O O . MET A 1 91 ? 15.796 10.997 -61.619 1.00 70.12 91 MET A O 1
ATOM 706 N N . SER A 1 92 ? 15.887 8.800 -61.180 1.00 70.06 92 SER A N 1
ATOM 707 C CA . SER A 1 92 ? 15.712 8.909 -59.724 1.00 70.06 92 SER A CA 1
ATOM 708 C C . SER A 1 92 ? 16.915 9.526 -59.010 1.00 70.06 92 SER A C 1
ATOM 710 O O . SER A 1 92 ? 16.752 10.037 -57.907 1.00 70.06 92 SER A O 1
ATOM 712 N N . LEU A 1 93 ? 18.110 9.436 -59.599 1.00 70.94 93 LEU A N 1
ATOM 713 C CA . LEU A 1 93 ? 19.364 9.898 -58.994 1.00 70.94 93 LEU A CA 1
ATOM 714 C C . LEU A 1 93 ? 19.672 11.342 -59.430 1.00 70.94 93 LEU A C 1
ATOM 716 O O . LEU A 1 93 ? 20.119 12.161 -58.630 1.00 70.94 93 LEU A O 1
ATOM 720 N N . LEU A 1 94 ? 19.312 11.690 -60.670 1.00 73.50 94 LEU A N 1
ATOM 721 C CA . LEU A 1 94 ? 19.270 13.073 -61.149 1.00 73.50 94 LEU A CA 1
ATOM 722 C C . LEU A 1 94 ? 18.324 13.946 -60.310 1.00 73.50 94 LEU A C 1
ATOM 724 O O . LEU A 1 94 ? 18.727 15.032 -59.904 1.00 73.50 94 LEU A O 1
ATOM 728 N N . SER A 1 95 ? 17.123 13.458 -59.967 1.00 68.12 95 SER A N 1
ATOM 729 C CA . SER A 1 95 ? 16.195 14.194 -59.090 1.00 68.12 95 SER A CA 1
ATOM 730 C C . SER A 1 95 ? 16.782 14.522 -57.713 1.00 68.12 95 SER A C 1
ATOM 732 O O . SER A 1 95 ? 16.505 15.592 -57.187 1.00 68.12 95 SER A O 1
ATOM 734 N N . THR A 1 96 ? 17.611 13.645 -57.135 1.00 68.69 96 THR A N 1
ATOM 735 C CA . THR A 1 96 ? 18.257 13.910 -55.836 1.00 68.69 96 THR A CA 1
ATOM 736 C C . THR A 1 96 ? 19.470 14.839 -55.931 1.00 68.69 96 THR A C 1
ATOM 738 O O . THR A 1 96 ? 19.793 15.516 -54.961 1.00 68.69 96 THR A O 1
ATOM 741 N N . LEU A 1 97 ? 20.153 14.896 -57.079 1.00 67.88 97 LEU A N 1
ATOM 742 C CA . LEU A 1 97 ? 21.325 15.762 -57.266 1.00 67.88 97 LEU A CA 1
ATOM 743 C C . LEU A 1 97 ? 20.944 17.244 -57.408 1.00 67.88 97 LEU A C 1
ATOM 745 O O . LEU A 1 97 ? 21.637 18.102 -56.864 1.00 67.88 97 LEU A O 1
ATOM 749 N N . ASP A 1 98 ? 19.827 17.531 -58.081 1.00 61.91 98 ASP A N 1
ATOM 750 C CA . ASP A 1 98 ? 19.307 18.893 -58.283 1.00 61.91 98 ASP A CA 1
ATOM 751 C C . ASP A 1 98 ? 18.877 19.549 -56.950 1.00 61.91 98 ASP A C 1
ATOM 753 O O . ASP A 1 98 ? 19.049 20.749 -56.737 1.00 61.91 98 ASP A O 1
ATOM 757 N N . GLU A 1 99 ? 18.398 18.741 -55.996 1.00 58.53 99 GLU A N 1
ATOM 758 C CA . GLU A 1 99 ? 18.027 19.185 -54.646 1.00 58.53 99 GLU A CA 1
ATOM 759 C C . GLU A 1 99 ? 19.262 19.428 -53.750 1.00 58.53 99 GLU A C 1
ATOM 761 O O . GLU A 1 99 ? 19.316 20.420 -53.019 1.00 58.53 99 GLU A O 1
ATOM 766 N N . ILE A 1 100 ? 20.297 18.582 -53.859 1.00 60.38 100 ILE A N 1
ATOM 767 C CA . ILE A 1 100 ? 21.542 18.670 -53.066 1.00 60.38 100 ILE A CA 1
ATOM 768 C C . ILE A 1 100 ? 22.443 19.840 -53.507 1.00 60.38 100 ILE A C 1
ATOM 770 O O . ILE A 1 100 ? 23.143 20.419 -52.676 1.00 60.38 100 ILE A O 1
ATOM 774 N N . SER A 1 101 ? 22.403 20.249 -54.781 1.00 52.22 101 SER A N 1
ATOM 775 C CA . SER A 1 101 ? 23.277 21.305 -55.327 1.00 52.22 101 SER A CA 1
ATOM 776 C C . SER A 1 101 ? 23.050 22.719 -54.750 1.00 52.22 101 SER A C 1
ATOM 778 O O . SER A 1 101 ? 23.775 23.644 -55.119 1.00 52.22 101 SER A O 1
ATOM 780 N N . ASN A 1 102 ? 22.077 22.910 -53.852 1.00 51.53 102 ASN A N 1
ATOM 781 C CA . ASN A 1 102 ? 21.766 24.195 -53.211 1.00 51.53 102 ASN A CA 1
ATOM 782 C C . ASN A 1 102 ? 22.528 24.459 -51.894 1.00 51.53 102 ASN A C 1
ATOM 784 O O . ASN A 1 102 ? 22.280 25.476 -51.246 1.00 51.53 102 ASN A O 1
ATOM 788 N N . LEU A 1 103 ? 23.450 23.579 -51.482 1.00 49.16 103 LEU A N 1
ATOM 789 C CA . LEU A 1 103 ? 24.292 23.774 -50.295 1.00 49.16 103 LEU A CA 1
ATOM 790 C C . LEU A 1 103 ? 25.782 23.669 -50.653 1.00 49.16 103 LEU A C 1
ATOM 792 O O . LEU A 1 103 ? 26.322 22.573 -50.773 1.00 49.16 103 LEU A O 1
ATOM 796 N N . GLN A 1 104 ? 26.453 24.819 -50.785 1.00 38.84 104 GLN A N 1
ATOM 797 C CA . GLN A 1 104 ? 27.917 24.906 -50.851 1.00 38.84 104 GLN A CA 1
ATOM 798 C C . GLN A 1 104 ? 28.549 24.737 -49.458 1.00 38.84 104 GLN A C 1
ATOM 800 O O . GLN A 1 104 ? 28.215 25.500 -48.549 1.00 38.84 104 GLN A O 1
ATOM 805 N N . PRO A 1 105 ? 29.531 23.835 -49.308 1.00 38.62 105 PRO A N 1
ATOM 806 C CA . PRO A 1 105 ? 30.629 23.973 -48.361 1.00 38.62 105 PRO A CA 1
ATOM 807 C C . PRO A 1 105 ? 31.898 24.450 -49.095 1.00 38.62 105 PRO A C 1
ATOM 809 O O . PRO A 1 105 ? 32.300 23.847 -50.090 1.00 38.62 105 PRO A O 1
ATOM 812 N N . ASP A 1 106 ? 32.543 25.510 -48.606 1.00 32.66 106 ASP A N 1
ATOM 813 C CA . ASP A 1 106 ? 33.836 25.962 -49.144 1.00 32.66 106 ASP A CA 1
ATOM 814 C C . ASP A 1 106 ? 34.996 25.056 -48.662 1.00 32.66 106 ASP A C 1
ATOM 816 O O . ASP A 1 106 ? 34.915 24.430 -47.600 1.00 32.66 106 ASP A O 1
ATOM 820 N N . THR A 1 107 ? 36.062 24.946 -49.464 1.00 33.22 107 THR A N 1
ATOM 821 C CA . THR A 1 107 ? 37.100 23.896 -49.378 1.00 33.22 107 THR 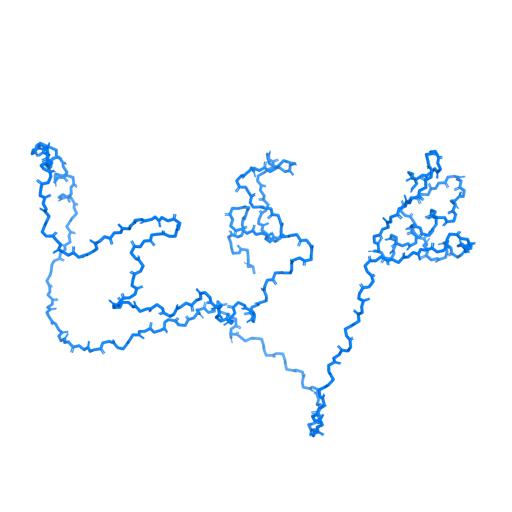A CA 1
ATOM 822 C C . THR A 1 107 ? 38.460 24.331 -48.790 1.00 33.22 107 THR A C 1
ATOM 824 O O . THR A 1 107 ? 38.746 25.520 -48.699 1.00 33.22 107 THR A O 1
ATOM 827 N N . GLU A 1 108 ? 39.316 23.322 -48.505 1.00 36.81 108 GLU A N 1
ATOM 828 C CA . GLU A 1 108 ? 40.808 23.346 -48.514 1.00 36.81 108 GLU A CA 1
ATOM 829 C C . GLU A 1 108 ? 41.539 24.166 -47.409 1.00 36.81 108 GLU A C 1
ATOM 831 O O . GLU A 1 108 ? 41.170 25.289 -47.099 1.00 36.81 108 GLU A O 1
ATOM 836 N N . GLU A 1 109 ? 42.605 23.715 -46.720 1.00 31.34 109 GLU A N 1
ATOM 837 C CA . GLU A 1 109 ? 43.446 22.485 -46.687 1.00 31.34 109 GLU A CA 1
ATOM 838 C C . GLU A 1 109 ? 43.870 22.193 -45.192 1.00 31.34 109 GLU A C 1
ATOM 840 O O . GLU A 1 109 ? 43.292 22.819 -44.308 1.00 31.34 109 GLU A O 1
ATOM 845 N N . LYS A 1 110 ? 44.817 21.340 -44.717 1.00 29.47 110 LYS A N 1
ATOM 846 C CA . LYS A 1 110 ? 45.913 20.450 -45.217 1.00 29.47 110 LYS A CA 1
ATOM 847 C C . LYS A 1 110 ? 46.023 19.161 -44.351 1.00 29.47 110 LYS A C 1
ATOM 849 O O . LYS A 1 110 ? 45.294 18.986 -43.382 1.00 29.47 110 LYS A O 1
ATOM 854 N N . GLU A 1 111 ? 46.982 18.293 -44.687 1.00 30.86 111 GLU A N 1
ATOM 855 C CA . GLU A 1 111 ? 47.490 17.139 -43.915 1.00 30.86 111 GLU A CA 1
ATOM 856 C C . GLU A 1 111 ? 48.204 17.526 -42.592 1.00 30.86 111 GLU A C 1
ATOM 858 O O . GLU A 1 111 ? 48.746 18.628 -42.487 1.00 30.86 111 GLU A O 1
ATOM 863 N N . GLY A 1 112 ? 48.308 16.599 -41.622 1.00 25.08 112 GLY A N 1
ATOM 864 C CA . GLY A 1 112 ? 49.077 16.831 -40.385 1.00 25.08 112 GLY A CA 1
ATOM 865 C C . GLY A 1 112 ? 49.225 15.650 -39.407 1.00 25.08 112 GLY A C 1
ATOM 866 O O . GLY A 1 112 ? 48.495 15.587 -38.429 1.00 25.08 112 GLY A O 1
ATOM 867 N N . ASP A 1 113 ? 50.257 14.823 -39.625 1.00 27.12 113 ASP A N 1
ATOM 868 C CA . ASP A 1 113 ? 50.905 13.900 -38.660 1.00 27.12 113 ASP A CA 1
ATOM 869 C C . ASP A 1 113 ? 50.115 12.677 -38.110 1.00 27.12 113 ASP A C 1
ATOM 871 O O . ASP A 1 113 ? 48.889 12.639 -38.061 1.00 27.12 113 ASP A O 1
ATOM 875 N N . LYS A 1 114 ? 50.854 11.632 -37.704 1.00 39.56 114 LYS A N 1
ATOM 876 C CA . LYS A 1 114 ? 50.340 10.434 -37.015 1.00 39.56 114 LYS A CA 1
ATOM 877 C C . LYS A 1 114 ? 50.822 10.428 -35.568 1.00 39.56 114 LYS A C 1
ATOM 879 O O . LYS A 1 114 ? 51.936 9.986 -35.292 1.00 39.56 114 LYS A O 1
ATOM 884 N N . GLN A 1 115 ? 49.953 10.822 -34.646 1.00 32.19 115 GLN A N 1
ATOM 885 C CA . GLN A 1 115 ? 50.169 10.598 -33.217 1.00 32.19 115 GLN A CA 1
ATOM 886 C C . GLN A 1 115 ? 49.303 9.431 -32.746 1.00 32.19 115 GLN A C 1
ATOM 888 O O . GLN A 1 115 ? 48.162 9.275 -33.177 1.00 32.19 115 GLN A O 1
ATOM 893 N N . THR A 1 116 ? 49.878 8.569 -31.910 1.00 34.28 116 THR A N 1
ATOM 894 C CA . THR A 1 116 ? 49.163 7.444 -31.305 1.00 34.28 116 THR A CA 1
ATOM 895 C C . THR A 1 116 ? 48.273 7.995 -30.198 1.00 34.28 116 THR A C 1
ATOM 897 O O . THR A 1 116 ? 48.778 8.357 -29.137 1.00 34.28 116 THR A O 1
ATOM 900 N N . GLU A 1 117 ? 46.968 8.094 -30.441 1.00 38.78 117 GLU A N 1
ATOM 901 C CA . GLU A 1 117 ? 46.021 8.513 -29.407 1.00 38.78 117 GLU A CA 1
ATOM 902 C C . GLU A 1 117 ? 45.876 7.394 -28.365 1.00 38.78 117 GLU A C 1
ATOM 904 O O . GLU A 1 117 ? 45.389 6.304 -28.664 1.00 38.78 117 GLU A O 1
ATOM 909 N N . GLU A 1 118 ? 46.316 7.642 -27.128 1.00 43.16 118 GLU A N 1
ATOM 910 C CA . GLU A 1 118 ? 45.986 6.758 -26.008 1.00 43.16 118 GLU A CA 1
ATOM 911 C C . GLU A 1 118 ? 44.466 6.773 -25.800 1.00 43.16 118 GLU A C 1
ATOM 913 O O . GLU A 1 118 ? 43.861 7.842 -25.700 1.00 43.16 118 GLU A O 1
ATOM 918 N N . ALA A 1 119 ? 43.847 5.589 -25.730 1.00 47.59 119 ALA A N 1
ATOM 919 C CA . ALA A 1 119 ? 42.395 5.447 -25.663 1.00 47.59 119 ALA A CA 1
ATOM 920 C C . ALA A 1 119 ? 41.794 6.267 -24.506 1.00 47.59 119 ALA A C 1
ATOM 922 O O . ALA A 1 119 ? 41.953 5.934 -23.326 1.00 47.59 119 ALA A O 1
ATOM 923 N N . VAL A 1 120 ? 41.084 7.347 -24.853 1.00 51.75 120 VAL A N 1
ATOM 924 C CA . VAL A 1 120 ? 40.508 8.291 -23.890 1.00 51.75 120 VAL A CA 1
ATOM 925 C C . VAL A 1 120 ? 39.358 7.620 -23.142 1.00 51.75 120 VAL A C 1
ATOM 927 O O . VAL A 1 120 ? 38.199 7.664 -23.555 1.00 51.75 120 VAL A O 1
ATOM 930 N N . LYS A 1 121 ? 39.682 7.012 -21.997 1.00 50.16 121 LYS A N 1
ATOM 931 C CA . LYS A 1 121 ? 38.703 6.501 -21.035 1.00 50.16 121 LYS A CA 1
ATOM 932 C C . LYS A 1 121 ? 37.867 7.660 -20.499 1.00 50.16 121 LYS A C 1
ATOM 934 O O . LYS A 1 121 ? 38.281 8.351 -19.571 1.00 50.16 121 LYS A O 1
ATOM 939 N N . LEU A 1 122 ? 36.691 7.872 -21.089 1.00 55.38 122 LEU A N 1
ATOM 940 C CA . LEU A 1 122 ? 35.745 8.900 -20.665 1.00 55.38 122 LEU A CA 1
ATOM 941 C C . LEU A 1 122 ? 35.265 8.605 -19.230 1.00 55.38 122 LEU A C 1
ATOM 943 O O . LEU A 1 122 ? 34.545 7.624 -19.023 1.00 55.38 122 LEU A O 1
ATOM 947 N N . PRO A 1 123 ? 35.620 9.424 -18.221 1.00 56.59 123 PRO A N 1
ATOM 948 C CA . PRO A 1 123 ? 35.072 9.253 -16.886 1.00 56.59 123 PRO A CA 1
ATOM 949 C C . PRO A 1 123 ? 33.583 9.612 -16.900 1.00 56.59 123 PRO A C 1
ATOM 951 O O . PRO A 1 123 ? 33.162 10.538 -17.595 1.00 56.59 123 PRO A O 1
ATOM 954 N N . ARG A 1 124 ? 32.781 8.922 -16.082 1.00 59.19 124 ARG A N 1
ATOM 955 C CA . ARG A 1 124 ? 31.364 9.255 -15.869 1.00 59.19 124 ARG A CA 1
ATOM 956 C C . ARG A 1 124 ? 31.236 10.718 -15.419 1.00 59.19 124 ARG A C 1
ATOM 958 O O . ARG A 1 124 ? 31.597 11.060 -14.293 1.00 59.19 124 ARG A O 1
ATOM 965 N N . THR A 1 125 ? 30.736 11.584 -16.300 1.00 50.84 125 THR A N 1
ATOM 966 C CA . THR A 1 125 ? 30.616 13.027 -16.052 1.00 50.84 125 THR A CA 1
ATOM 967 C C . THR A 1 125 ? 29.504 13.307 -15.041 1.00 50.84 125 THR A C 1
ATOM 969 O O . THR A 1 125 ? 28.326 13.343 -15.394 1.00 50.84 125 THR A O 1
ATOM 972 N N . ASN A 1 126 ? 29.874 13.501 -13.774 1.00 49.69 126 ASN A N 1
ATOM 973 C CA . ASN A 1 126 ? 28.938 13.903 -12.724 1.00 49.69 126 ASN A CA 1
ATOM 974 C C . ASN A 1 126 ? 28.423 15.332 -12.982 1.00 49.69 126 ASN A C 1
ATOM 976 O O . ASN A 1 126 ? 29.198 16.224 -13.334 1.00 49.69 126 ASN A O 1
ATOM 980 N N . SER A 1 127 ? 27.127 15.566 -12.774 1.00 54.59 127 SER A N 1
ATOM 981 C CA . SER A 1 127 ? 26.500 16.869 -13.020 1.00 54.59 127 SER A CA 1
ATOM 982 C C . SER A 1 127 ? 26.751 17.862 -11.876 1.00 54.59 127 SER A C 1
ATOM 984 O O . SER A 1 127 ? 25.944 17.959 -10.962 1.00 54.59 127 SER A O 1
ATOM 986 N N . LEU A 1 128 ? 27.834 18.639 -11.967 1.00 55.69 128 LEU A N 1
ATOM 987 C CA . LEU A 1 128 ? 28.017 19.958 -11.322 1.00 55.69 128 LEU A CA 1
ATOM 988 C C . LEU A 1 128 ? 27.718 20.079 -9.801 1.00 55.69 128 LEU A C 1
ATOM 990 O O . LEU A 1 128 ? 27.307 21.139 -9.337 1.00 55.69 128 LEU A O 1
ATOM 994 N N . GLU A 1 129 ? 27.969 19.040 -9.003 1.00 57.28 129 GLU A N 1
ATOM 995 C CA . GLU A 1 129 ? 27.776 19.079 -7.535 1.00 57.28 129 GLU A CA 1
ATOM 996 C C . GLU A 1 129 ? 29.042 19.469 -6.741 1.00 57.28 129 GLU A C 1
ATOM 998 O O . GLU A 1 129 ? 28.945 19.903 -5.597 1.00 57.28 129 GLU A O 1
ATOM 1003 N N . ASP A 1 130 ? 30.236 19.385 -7.343 1.00 55.16 130 ASP A N 1
ATOM 1004 C CA . ASP A 1 130 ? 31.525 19.652 -6.666 1.00 55.16 130 ASP A CA 1
ATOM 1005 C C . ASP A 1 130 ? 31.760 21.147 -6.337 1.00 55.16 130 ASP A C 1
ATOM 1007 O O . ASP A 1 130 ? 32.644 21.509 -5.561 1.00 55.16 130 ASP A O 1
ATOM 1011 N N . LEU A 1 131 ? 30.928 22.052 -6.871 1.00 53.44 131 LEU A N 1
ATOM 1012 C CA . LEU A 1 131 ? 31.037 23.504 -6.662 1.00 53.44 131 LEU A CA 1
ATOM 1013 C C . LEU A 1 131 ? 30.318 24.019 -5.399 1.00 53.44 131 LEU A C 1
ATOM 1015 O O . LEU A 1 131 ? 29.717 25.091 -5.393 1.00 53.44 131 LEU A O 1
ATOM 1019 N N . GLY A 1 132 ? 30.519 23.302 -4.292 1.00 47.69 132 GLY A N 1
ATOM 1020 C CA . GLY A 1 132 ? 30.741 23.925 -2.986 1.00 47.69 132 GLY A CA 1
ATOM 1021 C C . GLY A 1 132 ? 29.527 24.258 -2.116 1.00 47.69 132 GLY A C 1
ATOM 1022 O O . GLY A 1 132 ? 29.152 25.422 -1.985 1.00 47.69 132 GLY A O 1
ATOM 1023 N N . VAL A 1 133 ? 29.090 23.281 -1.316 1.00 44.31 133 VAL A N 1
ATOM 1024 C CA . VAL A 1 133 ? 28.535 23.548 0.025 1.00 44.31 133 VAL A CA 1
ATOM 1025 C C . VAL A 1 133 ? 29.590 23.172 1.067 1.00 44.31 133 VAL A C 1
ATOM 1027 O O . VAL A 1 133 ? 29.832 22.000 1.343 1.00 44.31 133 VAL A O 1
ATOM 1030 N N . LYS A 1 134 ? 30.263 24.180 1.635 1.00 48.44 134 LYS A N 1
ATOM 1031 C CA . LYS A 1 134 ? 31.213 24.004 2.746 1.00 48.44 134 LYS A CA 1
ATOM 1032 C C . LYS A 1 134 ? 30.487 24.173 4.081 1.00 48.44 134 LYS A C 1
ATOM 1034 O O . LYS A 1 134 ? 30.608 25.226 4.707 1.00 48.44 134 LYS A O 1
ATOM 1039 N N . ASP A 1 135 ? 29.759 23.147 4.518 1.00 40.41 135 ASP A N 1
ATOM 1040 C CA . ASP A 1 135 ? 29.120 23.144 5.841 1.00 40.41 135 ASP A CA 1
ATOM 1041 C C . ASP A 1 135 ? 30.170 23.033 6.958 1.00 40.41 135 ASP A C 1
ATOM 1043 O O . ASP A 1 135 ? 30.605 21.962 7.380 1.00 40.41 135 ASP A O 1
ATOM 1047 N N . ALA A 1 136 ? 30.623 24.198 7.418 1.00 39.84 136 ALA A N 1
ATOM 1048 C CA . ALA A 1 136 ? 31.695 24.348 8.389 1.00 39.84 136 ALA A CA 1
ATOM 1049 C C . ALA A 1 136 ? 31.188 24.249 9.842 1.00 39.84 136 ALA A C 1
ATOM 1051 O O . ALA A 1 136 ? 31.166 25.241 10.571 1.00 39.84 136 ALA A O 1
ATOM 1052 N N . THR A 1 137 ? 30.831 23.042 10.290 1.00 34.53 137 THR A N 1
ATOM 1053 C CA . THR A 1 137 ? 30.551 22.738 11.710 1.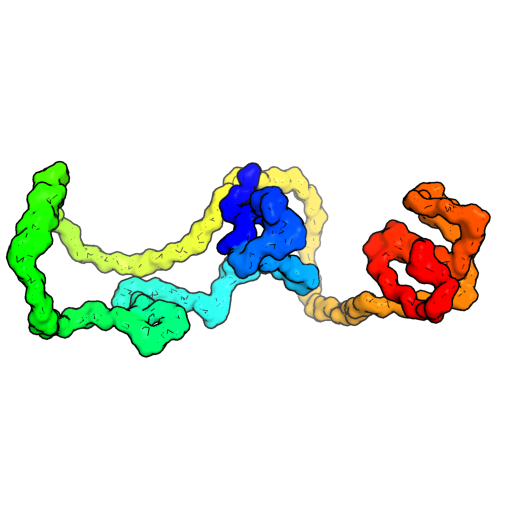00 34.53 137 THR A CA 1
ATOM 1054 C C . THR A 1 137 ? 31.456 21.614 12.242 1.00 34.53 137 THR A C 1
ATOM 1056 O O . THR A 1 137 ? 31.071 20.446 12.277 1.00 34.53 137 THR A O 1
ATOM 1059 N N . PRO A 1 138 ? 32.686 21.929 12.694 1.00 43.81 138 PRO A N 1
ATOM 1060 C CA . PRO A 1 138 ? 33.575 20.926 13.268 1.00 43.81 138 PRO A CA 1
ATOM 1061 C C . PRO A 1 138 ? 33.129 20.546 14.687 1.00 43.81 138 PRO A C 1
ATOM 1063 O O . PRO A 1 138 ? 33.278 21.329 15.624 1.00 43.81 138 PRO A O 1
ATOM 1066 N N . SER A 1 139 ? 32.642 19.316 14.862 1.00 36.19 139 SER A N 1
ATOM 1067 C CA . SER A 1 139 ? 32.527 18.673 16.176 1.00 36.19 139 SER A CA 1
ATOM 1068 C C . SER A 1 139 ? 33.560 17.553 16.277 1.00 36.19 139 SER A C 1
ATOM 1070 O O . SER A 1 139 ? 33.604 16.652 15.441 1.00 36.19 139 SER A O 1
ATOM 1072 N N . SER A 1 140 ? 34.449 17.643 17.264 1.00 41.56 140 SER A N 1
ATOM 1073 C CA . SER A 1 140 ? 35.641 16.800 17.369 1.00 41.56 140 SER A CA 1
ATOM 1074 C C . SER A 1 140 ? 35.335 15.397 17.897 1.00 41.56 140 SER A C 1
ATOM 1076 O O . SER A 1 140 ? 34.898 15.252 19.040 1.00 41.56 140 SER A O 1
ATOM 1078 N N . ILE A 1 141 ? 35.684 14.366 17.124 1.00 36.50 141 ILE A N 1
ATOM 1079 C CA . ILE A 1 141 ? 35.789 12.980 17.599 1.00 36.50 141 ILE A CA 1
ATOM 1080 C C . ILE A 1 141 ? 37.283 12.625 17.692 1.00 36.50 141 ILE A C 1
ATOM 1082 O O . ILE A 1 141 ? 37.965 12.677 16.667 1.00 36.50 141 ILE A O 1
ATOM 1086 N N . PRO A 1 142 ? 37.822 12.269 18.874 1.00 40.91 142 PRO A N 1
ATOM 1087 C CA . PRO A 1 142 ? 39.185 11.762 18.985 1.00 40.91 142 PRO A CA 1
ATOM 1088 C C . PRO A 1 142 ? 39.312 10.391 18.315 1.00 40.91 142 PRO A C 1
ATOM 1090 O O . PRO A 1 142 ? 38.535 9.477 18.591 1.00 40.91 142 PRO A O 1
ATOM 1093 N N . SER A 1 143 ? 40.314 10.235 17.456 1.00 43.88 143 SER A N 1
ATOM 1094 C CA . SER A 1 143 ? 40.680 8.952 16.861 1.00 43.88 143 SER A CA 1
ATOM 1095 C C . SER A 1 143 ? 41.509 8.112 17.834 1.00 43.88 143 SER A C 1
ATOM 1097 O O . SER A 1 143 ? 42.600 8.547 18.196 1.00 43.88 143 SER A O 1
ATOM 1099 N N . GLU A 1 144 ? 41.089 6.884 18.153 1.00 36.59 144 GLU A N 1
ATOM 1100 C CA . GLU A 1 144 ? 42.058 5.817 18.437 1.00 36.59 144 GLU A CA 1
ATOM 1101 C C . GLU A 1 144 ? 41.516 4.394 18.221 1.00 36.59 144 GLU A C 1
ATOM 1103 O O . GLU A 1 144 ? 40.325 4.171 18.002 1.00 36.59 144 GLU A O 1
ATOM 1108 N N . ALA A 1 145 ? 42.446 3.438 18.177 1.00 38.91 145 ALA A N 1
ATOM 1109 C CA . ALA A 1 145 ? 42.276 2.111 17.601 1.00 38.91 145 ALA A CA 1
ATOM 1110 C C . ALA A 1 145 ? 41.300 1.192 18.357 1.00 38.91 145 ALA A C 1
ATOM 1112 O O . ALA A 1 145 ? 41.287 1.116 19.584 1.00 38.91 145 ALA A O 1
ATOM 1113 N N . GLY A 1 146 ? 40.554 0.382 17.601 1.00 34.12 146 GLY A N 1
ATOM 1114 C CA . GLY A 1 146 ? 39.648 -0.611 18.177 1.00 34.12 146 GLY A CA 1
ATOM 1115 C C . GLY A 1 146 ? 38.987 -1.513 17.144 1.00 34.12 146 GLY A C 1
ATOM 1116 O O . GLY A 1 146 ? 37.764 -1.632 17.162 1.00 34.12 146 GLY A O 1
ATOM 1117 N N . ASN A 1 147 ? 39.766 -2.123 16.238 1.00 44.16 147 ASN A N 1
ATOM 1118 C CA . ASN A 1 147 ? 39.200 -2.955 15.173 1.00 44.16 147 ASN A CA 1
ATOM 1119 C C . ASN A 1 147 ? 38.406 -4.134 15.762 1.00 44.16 147 ASN A C 1
ATOM 1121 O O . ASN A 1 147 ? 38.970 -5.043 16.375 1.00 44.16 147 ASN A O 1
ATOM 1125 N N . LYS A 1 148 ? 37.085 -4.074 15.609 1.00 36.50 148 LYS A N 1
ATOM 1126 C CA . LYS A 1 148 ? 36.130 -5.094 16.029 1.00 36.50 148 LYS A CA 1
ATOM 1127 C C . LYS A 1 148 ? 35.029 -5.137 14.990 1.00 36.50 148 LYS A C 1
ATOM 1129 O O . LYS A 1 148 ? 34.160 -4.265 14.993 1.00 36.50 148 LYS A O 1
ATOM 1134 N N . ASP A 1 149 ? 35.040 -6.188 14.179 1.00 42.75 149 ASP A N 1
ATOM 1135 C CA . ASP A 1 149 ? 33.938 -6.566 13.303 1.00 42.75 149 ASP A CA 1
ATOM 1136 C C . ASP A 1 149 ? 32.701 -6.919 14.136 1.00 42.75 149 ASP A C 1
ATOM 1138 O O . ASP A 1 149 ? 32.355 -8.079 14.367 1.00 42.75 149 ASP A O 1
ATOM 1142 N N . LYS A 1 150 ? 32.001 -5.880 14.597 1.00 41.69 150 LYS A N 1
ATOM 1143 C CA . LYS A 1 150 ? 30.593 -5.977 14.943 1.00 41.69 150 LYS A CA 1
ATOM 1144 C C . LYS A 1 150 ? 29.839 -6.196 13.638 1.00 41.69 150 LYS A C 1
ATOM 1146 O O . LYS A 1 150 ? 29.282 -5.258 13.075 1.00 41.69 150 LYS A O 1
ATOM 1151 N N . GLN A 1 151 ? 29.794 -7.452 13.195 1.00 43.25 151 GLN A N 1
ATOM 1152 C CA . GLN A 1 151 ? 28.654 -7.939 12.431 1.00 43.25 151 GLN A CA 1
ATOM 1153 C C . GLN A 1 151 ? 27.418 -7.567 13.249 1.00 43.25 151 GLN A C 1
ATOM 1155 O O . GLN A 1 151 ? 27.168 -8.146 14.308 1.00 43.25 151 GLN A O 1
ATOM 1160 N N . ASN A 1 152 ? 26.731 -6.507 12.826 1.00 39.34 152 ASN A N 1
ATOM 1161 C CA . ASN A 1 152 ? 25.549 -6.029 13.517 1.00 39.34 152 ASN A CA 1
ATOM 1162 C C . ASN A 1 152 ? 24.529 -7.169 13.421 1.00 39.34 152 ASN A C 1
ATOM 1164 O O . ASN A 1 152 ? 24.214 -7.561 12.294 1.00 39.34 152 ASN A O 1
ATOM 1168 N N . PRO A 1 153 ? 24.093 -7.780 14.539 1.00 49.16 153 PRO A N 1
ATOM 1169 C CA . PRO A 1 153 ? 23.236 -8.953 14.468 1.00 49.16 153 PRO A CA 1
ATOM 1170 C C . PRO A 1 153 ? 21.976 -8.554 13.713 1.00 49.16 153 PRO A C 1
ATOM 1172 O O . PRO A 1 153 ? 21.310 -7.606 14.122 1.00 49.16 153 PRO A O 1
ATOM 1175 N N . GLU A 1 154 ? 21.685 -9.236 12.603 1.00 56.78 154 GLU A N 1
ATOM 1176 C CA . GLU A 1 154 ? 20.562 -8.883 11.736 1.00 56.78 154 GLU A CA 1
ATOM 1177 C C . GLU A 1 154 ? 19.272 -8.864 12.557 1.00 56.78 154 GLU A C 1
ATOM 1179 O O . GLU A 1 154 ? 18.714 -9.910 12.914 1.00 56.78 154 GLU A O 1
ATOM 1184 N N . GLU A 1 155 ? 18.809 -7.659 12.893 1.00 61.38 155 GLU A N 1
ATOM 1185 C CA . GLU A 1 155 ? 17.560 -7.478 13.609 1.00 61.38 155 GLU A CA 1
ATOM 1186 C C . GLU A 1 155 ? 16.458 -8.031 12.717 1.00 61.38 155 GLU A C 1
ATOM 1188 O O . GLU A 1 155 ? 16.160 -7.482 11.655 1.00 61.38 155 GLU A O 1
ATOM 1193 N N . LYS A 1 156 ? 15.892 -9.172 13.123 1.00 65.00 156 LYS A N 1
ATOM 1194 C CA . LYS A 1 156 ? 14.907 -9.918 12.337 1.00 65.00 156 LYS A CA 1
ATOM 1195 C C . LYS A 1 156 ? 13.626 -9.096 12.221 1.00 65.00 156 LYS A C 1
ATOM 1197 O O . LYS A 1 156 ? 12.713 -9.269 13.030 1.00 65.00 156 LYS A O 1
ATOM 1202 N N . LYS A 1 157 ? 13.589 -8.192 11.234 1.00 72.75 157 LYS A N 1
ATOM 1203 C CA . LYS A 1 157 ? 12.511 -7.229 10.976 1.00 72.75 157 LYS A CA 1
ATOM 1204 C C . LYS A 1 157 ? 11.171 -7.965 10.961 1.00 72.75 157 LYS A C 1
ATOM 1206 O O . LYS A 1 157 ? 10.884 -8.754 10.061 1.00 72.75 157 LYS A O 1
ATOM 1211 N N . LYS A 1 158 ? 10.358 -7.739 11.996 1.00 76.06 158 LYS A N 1
ATOM 1212 C CA . LYS A 1 158 ? 9.023 -8.330 12.130 1.00 76.06 158 LYS A CA 1
ATOM 1213 C C . LYS A 1 158 ? 8.022 -7.457 11.386 1.00 76.06 158 LYS A C 1
ATOM 1215 O O . LYS A 1 158 ? 7.494 -6.506 11.944 1.00 76.06 158 LYS A O 1
ATOM 1220 N N . TRP A 1 159 ? 7.767 -7.808 10.130 1.00 81.94 159 TRP A N 1
ATOM 1221 C CA . TRP A 1 159 ? 6.854 -7.086 9.234 1.00 81.94 159 TRP A CA 1
ATOM 1222 C C . TRP A 1 159 ? 5.374 -7.134 9.651 1.00 81.94 159 TRP A C 1
ATOM 1224 O O . TRP A 1 159 ? 4.578 -6.344 9.159 1.00 81.94 159 TRP A O 1
ATOM 1234 N N . ALA A 1 160 ? 5.002 -8.045 10.553 1.00 89.38 160 ALA A N 1
ATOM 1235 C CA . ALA A 1 160 ? 3.672 -8.121 11.147 1.00 89.38 160 ALA A CA 1
ATOM 1236 C C . ALA A 1 160 ? 3.785 -8.424 12.648 1.00 89.38 160 ALA A C 1
ATOM 1238 O O . ALA A 1 160 ? 4.591 -9.262 13.064 1.00 89.38 160 ALA A O 1
ATOM 1239 N N . ILE A 1 161 ? 2.960 -7.752 13.454 1.00 89.44 161 ILE A N 1
ATOM 1240 C CA . ILE A 1 161 ? 2.904 -7.903 14.911 1.00 89.44 161 ILE A CA 1
ATOM 1241 C C . ILE A 1 161 ? 1.454 -8.250 15.288 1.00 89.44 161 ILE A C 1
ATOM 1243 O O . ILE A 1 161 ? 0.562 -7.450 15.007 1.00 89.44 161 ILE A O 1
ATOM 1247 N N . PRO A 1 162 ? 1.179 -9.419 15.899 1.00 90.19 162 PRO A N 1
ATOM 1248 C CA . PRO A 1 162 ? -0.159 -9.736 16.384 1.00 90.19 162 PRO A CA 1
ATOM 1249 C C . PRO A 1 162 ? -0.505 -8.855 17.592 1.00 90.19 162 PRO A C 1
ATOM 1251 O O . PRO A 1 162 ? 0.316 -8.680 18.493 1.00 90.19 162 PRO A O 1
ATOM 1254 N N . VAL A 1 163 ? -1.725 -8.318 17.614 1.00 87.69 163 VAL A N 1
ATOM 1255 C CA . VAL A 1 163 ? -2.237 -7.470 18.702 1.00 87.69 163 VAL A CA 1
ATOM 1256 C C . VAL A 1 163 ? -3.154 -8.293 19.609 1.00 87.69 163 VAL A C 1
ATOM 1258 O O . VAL A 1 163 ? -3.982 -9.064 19.123 1.00 87.69 163 VAL A O 1
ATOM 1261 N N . ASP A 1 164 ? -3.014 -8.132 20.925 1.00 87.62 164 ASP A N 1
ATOM 1262 C CA . ASP A 1 164 ? -3.862 -8.807 21.910 1.00 87.62 164 ASP A CA 1
ATOM 1263 C C . ASP A 1 164 ? -5.193 -8.064 22.115 1.00 87.62 164 ASP A C 1
ATOM 1265 O O . ASP A 1 164 ? -5.298 -7.111 22.894 1.00 87.62 164 ASP A O 1
ATOM 1269 N N . ILE A 1 165 ? -6.229 -8.549 21.432 1.00 84.12 165 ILE A N 1
ATOM 1270 C CA . ILE A 1 165 ? -7.605 -8.028 21.466 1.00 84.12 165 ILE A CA 1
ATOM 1271 C C . ILE A 1 165 ? -8.261 -8.198 22.855 1.00 84.12 165 ILE A C 1
ATOM 1273 O O . ILE A 1 165 ? -9.227 -7.497 23.165 1.00 84.12 165 ILE A O 1
ATOM 1277 N N . THR A 1 166 ? -7.736 -9.083 23.716 1.00 84.44 166 THR A N 1
ATOM 1278 C CA . THR A 1 166 ? -8.270 -9.293 25.075 1.00 84.44 166 THR A CA 1
ATOM 1279 C C . THR A 1 166 ? -7.891 -8.165 26.040 1.00 84.44 166 THR A C 1
ATOM 1281 O O . THR A 1 166 ? -8.567 -7.966 27.051 1.00 84.44 166 THR A O 1
ATOM 1284 N N . SER A 1 167 ? -6.853 -7.384 25.716 1.00 81.62 167 SER A N 1
ATOM 1285 C CA . SER A 1 167 ? -6.412 -6.243 26.521 1.00 81.62 167 SER A CA 1
ATOM 1286 C C . SER A 1 167 ? -7.321 -5.005 26.322 1.00 81.62 167 SER A C 1
ATOM 1288 O O . SER A 1 167 ? -7.490 -4.522 25.196 1.00 81.62 167 SER A O 1
ATOM 1290 N N . PRO A 1 168 ? -7.936 -4.447 27.388 1.00 79.44 168 PRO A N 1
ATOM 1291 C CA . PRO A 1 168 ? -8.883 -3.340 27.254 1.00 79.44 168 PRO A CA 1
ATOM 1292 C C . PRO A 1 168 ? -8.171 -2.000 27.008 1.00 79.44 168 PRO A C 1
ATOM 1294 O O . PRO A 1 168 ? -7.469 -1.476 27.873 1.00 79.44 168 PRO A O 1
ATOM 1297 N N . CYS A 1 169 ? -8.407 -1.393 25.843 1.00 76.88 169 CYS A N 1
ATOM 1298 C CA . CYS A 1 169 ? -7.855 -0.084 25.476 1.00 76.88 169 CYS A CA 1
ATOM 1299 C C . CYS A 1 169 ? -8.616 1.070 26.170 1.00 76.88 169 CYS A C 1
ATOM 1301 O O . CYS A 1 169 ? -9.490 1.700 25.575 1.00 76.88 169 CYS A O 1
ATOM 1303 N N . GLN A 1 170 ? -8.314 1.325 27.449 1.00 71.12 170 GLN A N 1
ATOM 1304 C CA . GLN A 1 170 ? -9.004 2.345 28.259 1.00 71.12 170 GLN A CA 1
ATOM 1305 C C . GLN A 1 170 ? -8.537 3.784 27.974 1.00 71.12 170 GLN A C 1
ATOM 1307 O O . GLN A 1 170 ? -9.343 4.711 28.007 1.00 71.12 170 GLN A O 1
ATOM 1312 N N . ASP A 1 171 ? -7.259 3.989 27.644 1.00 80.88 171 ASP A N 1
ATOM 1313 C CA . ASP A 1 171 ? -6.678 5.326 27.430 1.00 80.88 171 ASP A CA 1
ATOM 1314 C C . ASP A 1 171 ? -6.902 5.903 26.018 1.00 80.88 171 ASP A C 1
ATOM 1316 O O . ASP A 1 171 ? -6.358 6.955 25.686 1.00 80.88 171 ASP A O 1
ATOM 1320 N N . PHE A 1 172 ? -7.736 5.258 25.193 1.00 85.56 172 PHE A N 1
ATOM 1321 C CA . PHE A 1 172 ? -7.998 5.614 23.792 1.00 85.56 172 PHE A CA 1
ATOM 1322 C C . PHE A 1 172 ? -8.233 7.122 23.565 1.00 85.56 172 PHE A C 1
ATOM 1324 O O . PHE A 1 172 ? -7.518 7.752 22.789 1.00 85.56 172 PHE A O 1
ATOM 1331 N N . TYR A 1 173 ? -9.162 7.733 24.308 1.00 86.50 173 TYR A N 1
ATOM 1332 C CA . TYR A 1 173 ? -9.497 9.161 24.182 1.00 86.50 173 TYR A CA 1
ATOM 1333 C C . TYR A 1 173 ? -8.447 10.125 24.772 1.00 86.50 173 TYR A C 1
ATOM 1335 O O . TYR A 1 173 ? -8.564 11.334 24.592 1.00 86.50 173 TYR A O 1
ATOM 1343 N N . LYS A 1 174 ? -7.433 9.617 25.489 1.00 88.00 174 LYS A N 1
ATOM 1344 C CA . LYS A 1 174 ? -6.265 10.401 25.935 1.00 88.00 174 LYS A CA 1
ATOM 1345 C C . LYS A 1 174 ? -5.145 10.353 24.896 1.00 88.00 174 LYS A C 1
ATOM 1347 O O . LYS A 1 174 ? -4.470 11.352 24.683 1.00 88.00 174 LYS A O 1
ATOM 1352 N N . LEU A 1 175 ? -4.961 9.186 24.274 1.00 85.88 175 LEU A N 1
ATOM 1353 C CA . LEU A 1 175 ? -3.954 8.938 23.240 1.00 85.88 175 LEU A CA 1
ATOM 1354 C C . LEU A 1 175 ? -4.337 9.562 21.893 1.00 85.88 175 LEU A C 1
ATOM 1356 O O . LEU A 1 175 ? -3.449 9.965 21.152 1.00 85.88 175 LEU A O 1
ATOM 1360 N N . ILE A 1 176 ? -5.638 9.697 21.607 1.00 88.44 176 ILE A N 1
ATOM 1361 C CA . ILE A 1 176 ? -6.161 10.348 20.398 1.00 88.44 176 ILE A CA 1
ATOM 1362 C C . ILE A 1 176 ? -7.088 11.514 20.795 1.00 88.44 176 ILE A C 1
ATOM 1364 O O . ILE A 1 176 ? -8.307 11.337 20.873 1.00 88.44 176 ILE A O 1
ATOM 1368 N N . PRO A 1 177 ? -6.552 12.725 21.060 1.00 86.94 177 PRO A N 1
ATOM 1369 C CA . PRO A 1 177 ? -7.368 13.886 21.431 1.00 86.94 177 PRO A CA 1
ATOM 1370 C C . PRO A 1 177 ? -8.264 14.395 20.289 1.00 86.94 177 PRO A C 1
ATOM 1372 O O . PRO A 1 177 ? -9.366 14.892 20.528 1.00 86.94 177 PRO A O 1
ATOM 1375 N N . ASN A 1 178 ? -7.797 14.261 19.041 1.00 90.00 178 ASN A N 1
ATOM 1376 C CA . ASN A 1 178 ? -8.432 14.803 17.836 1.00 90.00 178 ASN A CA 1
ATOM 1377 C C . ASN A 1 178 ? -8.739 13.700 16.799 1.00 90.00 178 ASN A C 1
ATOM 1379 O O . ASN A 1 178 ? -8.196 13.742 15.698 1.00 90.00 178 ASN A O 1
ATOM 1383 N N . PRO A 1 179 ? -9.603 12.713 17.108 1.00 89.19 179 PRO A N 1
ATOM 1384 C CA . PRO A 1 179 ? -9.903 11.635 16.170 1.00 89.19 179 PRO A CA 1
ATOM 1385 C C . PRO A 1 179 ? -10.639 12.178 14.937 1.00 89.19 179 PRO A C 1
ATOM 1387 O O . PRO A 1 179 ? -11.584 12.964 15.068 1.00 89.19 179 PRO A O 1
ATOM 1390 N N . ALA A 1 180 ? -10.218 11.727 13.750 1.00 91.19 180 ALA A N 1
ATOM 1391 C CA . ALA A 1 180 ? -10.723 12.198 12.456 1.00 91.19 180 ALA A CA 1
ATOM 1392 C C . ALA A 1 180 ? -12.236 11.978 12.263 1.00 91.19 180 ALA A C 1
ATOM 1394 O O . ALA A 1 180 ? -12.911 12.800 11.644 1.00 91.19 180 ALA A O 1
ATOM 1395 N N . PHE A 1 181 ? -12.777 10.900 12.837 1.00 90.56 181 PHE A N 1
ATOM 1396 C CA . PHE A 1 181 ? -14.206 10.595 12.867 1.00 90.56 181 PHE A CA 1
ATOM 1397 C C . PHE A 1 181 ? -14.667 10.303 14.299 1.00 90.56 181 PHE A C 1
ATOM 1399 O O . PHE A 1 181 ? -13.887 9.884 15.157 1.00 90.56 181 PHE A O 1
ATOM 1406 N N . LYS A 1 182 ? -15.949 10.565 14.573 1.00 90.69 182 LYS A N 1
ATOM 1407 C CA . LYS A 1 182 ? -16.587 10.370 15.881 1.00 90.69 182 LYS A CA 1
ATOM 1408 C C . LYS A 1 182 ? -17.957 9.730 15.680 1.00 90.69 182 LYS A C 1
ATOM 1410 O O . LYS A 1 182 ? -18.743 10.207 14.865 1.00 90.69 182 LYS A O 1
ATOM 1415 N N . TRP A 1 183 ? -18.242 8.680 16.443 1.00 91.50 183 TRP A N 1
ATOM 1416 C CA . TRP A 1 183 ? -19.492 7.922 16.377 1.00 91.50 183 TRP A CA 1
ATOM 1417 C C . TRP A 1 183 ? -20.353 8.163 17.627 1.00 91.50 183 TRP A C 1
ATOM 1419 O O . TRP A 1 183 ? -19.810 8.473 18.687 1.00 91.50 183 TRP A O 1
ATOM 1429 N N . PRO A 1 184 ? -21.689 8.013 17.537 1.00 93.38 184 PRO A N 1
ATOM 1430 C CA . PRO A 1 184 ? -22.597 8.144 18.681 1.00 93.38 184 PRO A CA 1
ATOM 1431 C C . PRO A 1 184 ? -22.620 6.898 19.591 1.00 93.38 184 PRO A C 1
ATOM 1433 O O . PRO A 1 184 ? -23.392 6.854 20.545 1.00 93.38 184 PRO A O 1
ATOM 1436 N N . PHE A 1 185 ? -21.813 5.881 19.283 1.00 92.44 185 PHE A N 1
ATOM 1437 C CA . PHE A 1 185 ? -21.652 4.644 20.046 1.00 92.44 185 PHE A CA 1
ATOM 1438 C C . PHE A 1 185 ? -20.179 4.451 20.429 1.00 92.44 185 PHE A C 1
ATOM 1440 O O . PHE A 1 185 ? -19.281 4.982 19.773 1.00 92.44 185 PHE A O 1
ATOM 1447 N N . GLU A 1 186 ? -19.925 3.685 21.490 1.00 90.94 186 GLU A N 1
ATOM 1448 C CA . GLU A 1 186 ? -18.563 3.344 21.899 1.00 90.94 186 GLU A CA 1
ATOM 1449 C C . GLU A 1 186 ? -17.965 2.256 20.993 1.00 90.94 186 GLU A C 1
ATOM 1451 O O . GLU A 1 186 ? -18.641 1.294 20.633 1.00 90.94 186 GLU A O 1
ATOM 1456 N N . LEU A 1 187 ? -16.689 2.416 20.632 1.00 92.00 187 LEU A N 1
ATOM 1457 C CA . LEU A 1 187 ? -15.969 1.477 19.771 1.00 92.00 187 LEU A CA 1
ATOM 1458 C C . LEU A 1 187 ? -15.484 0.235 20.540 1.00 92.00 187 LEU A C 1
ATOM 1460 O O . LEU A 1 187 ? -15.077 0.328 21.703 1.00 92.00 187 LEU A O 1
ATOM 1464 N N . ASP A 1 188 ? -15.471 -0.912 19.866 1.00 92.19 188 ASP A N 1
ATOM 1465 C CA . ASP A 1 188 ? -14.991 -2.195 20.393 1.00 92.19 188 ASP A CA 1
ATOM 1466 C C . ASP A 1 188 ? -13.454 -2.211 20.577 1.00 92.19 188 ASP A C 1
ATOM 1468 O O . ASP A 1 188 ? -12.741 -1.353 20.045 1.00 92.19 188 ASP A O 1
ATOM 1472 N N . THR A 1 189 ? -12.907 -3.174 21.330 1.00 91.75 189 THR A N 1
ATOM 1473 C CA . THR A 1 189 ? -11.469 -3.212 21.662 1.00 91.75 189 THR A CA 1
ATOM 1474 C C . THR A 1 189 ? -10.595 -3.290 20.413 1.00 91.75 189 THR A C 1
ATOM 1476 O O . THR A 1 189 ? -9.653 -2.505 20.288 1.00 91.75 189 THR A O 1
ATOM 1479 N N . PHE A 1 190 ? -10.943 -4.147 19.447 1.00 92.00 190 PHE A N 1
ATOM 1480 C CA . PHE A 1 190 ? -10.189 -4.277 18.196 1.00 92.00 190 PHE A CA 1
ATOM 1481 C C . PHE A 1 190 ? -10.277 -3.009 17.325 1.00 92.00 190 PHE A C 1
ATOM 1483 O O . PHE A 1 190 ? -9.305 -2.664 16.657 1.00 92.00 190 PHE A O 1
ATOM 1490 N N . GLN A 1 191 ? -11.406 -2.286 17.356 1.00 92.50 191 GLN A N 1
ATOM 1491 C CA . GLN A 1 191 ? -11.578 -1.018 16.634 1.00 92.50 191 GLN A CA 1
ATOM 1492 C C . GLN A 1 191 ? -10.690 0.070 17.249 1.00 92.50 191 GLN A C 1
ATOM 1494 O O . GLN A 1 191 ? -9.918 0.711 16.539 1.00 92.50 191 GLN A O 1
ATOM 1499 N N . LYS A 1 192 ? -10.724 0.228 18.580 1.00 91.62 192 LYS A N 1
ATOM 1500 C CA . LYS A 1 192 ? -9.855 1.168 19.313 1.00 91.62 192 LYS A CA 1
ATOM 1501 C C . LYS A 1 192 ? -8.372 0.882 19.071 1.00 91.62 192 LYS A C 1
ATOM 1503 O O . LYS A 1 192 ? -7.607 1.807 18.821 1.00 91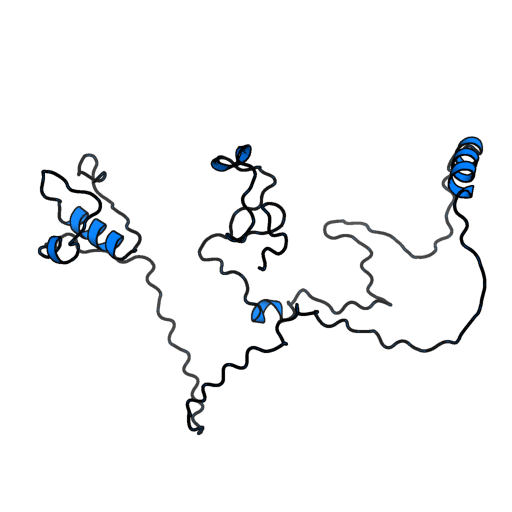.62 192 LYS A O 1
ATOM 1508 N N . GLN A 1 193 ? -7.973 -0.392 19.101 1.00 90.88 193 GLN A N 1
ATOM 1509 C CA . GLN A 1 193 ? -6.599 -0.816 18.814 1.00 90.88 193 GLN A CA 1
ATOM 1510 C C . GLN A 1 193 ? -6.190 -0.525 17.361 1.00 90.88 193 GLN A C 1
ATOM 1512 O O . GLN A 1 193 ? -5.087 -0.031 17.135 1.00 90.88 193 GLN A O 1
ATOM 1517 N N . ALA A 1 194 ? -7.067 -0.775 16.382 1.00 92.38 194 ALA A N 1
ATOM 1518 C CA . ALA A 1 194 ? -6.797 -0.470 14.978 1.00 92.38 194 ALA A CA 1
ATOM 1519 C C . ALA A 1 194 ? -6.648 1.043 14.736 1.00 92.38 194 ALA A C 1
ATOM 1521 O O . ALA A 1 194 ? -5.680 1.465 14.109 1.00 92.38 194 ALA A O 1
ATOM 1522 N N . VAL A 1 195 ? -7.544 1.869 15.286 1.00 92.31 195 VAL A N 1
ATOM 1523 C CA . VAL A 1 195 ? -7.474 3.334 15.148 1.00 92.31 195 VAL A CA 1
ATOM 1524 C C . VAL A 1 195 ? -6.238 3.907 15.856 1.00 92.31 195 VAL A C 1
ATOM 1526 O O . VAL A 1 195 ? -5.565 4.760 15.290 1.00 92.31 195 VAL A O 1
ATOM 1529 N N . LEU A 1 196 ? -5.857 3.383 17.029 1.00 91.00 196 LEU A N 1
ATOM 1530 C CA . LEU A 1 196 ? -4.606 3.745 17.717 1.00 91.00 196 LEU A CA 1
ATOM 1531 C C . LEU A 1 196 ? -3.364 3.441 16.865 1.00 91.00 196 LEU A C 1
ATOM 1533 O O . LEU A 1 196 ? -2.414 4.221 16.860 1.00 91.00 196 LEU A O 1
ATOM 1537 N N . LYS A 1 197 ? -3.370 2.334 16.117 1.00 91.69 197 LYS A N 1
ATOM 1538 C CA . LYS A 1 197 ? -2.274 1.978 15.207 1.00 91.69 197 LYS A CA 1
ATOM 1539 C C . LYS A 1 197 ? -2.252 2.815 13.926 1.00 91.69 197 LYS A C 1
ATOM 1541 O O . LYS A 1 197 ? -1.169 3.191 13.490 1.00 91.69 197 LYS A O 1
ATOM 1546 N N . LEU A 1 198 ? -3.412 3.188 13.389 1.00 92.88 198 LEU A N 1
ATOM 1547 C CA . LEU A 1 198 ? -3.511 4.140 12.277 1.00 92.88 198 LEU A CA 1
ATOM 1548 C C . LEU A 1 198 ? -3.016 5.546 12.669 1.00 92.88 198 LEU A C 1
ATOM 1550 O O . LEU A 1 198 ? -2.309 6.174 11.883 1.00 92.88 198 LEU A O 1
ATOM 1554 N N . GLU A 1 199 ? -3.314 6.008 13.888 1.00 92.25 199 GLU A N 1
ATOM 1555 C CA . GLU A 1 199 ? -2.796 7.276 14.438 1.00 92.25 199 GLU A CA 1
ATOM 1556 C C . GLU A 1 199 ? -1.264 7.241 14.612 1.00 92.25 199 GLU A C 1
ATOM 1558 O O . GLU A 1 199 ? -0.584 8.240 14.399 1.00 92.25 199 GLU A O 1
ATOM 1563 N N . ALA A 1 200 ? -0.694 6.067 14.914 1.00 90.69 200 ALA A N 1
ATOM 1564 C CA . ALA A 1 200 ? 0.754 5.832 14.930 1.00 90.69 200 ALA A CA 1
ATOM 1565 C C . ALA A 1 200 ? 1.382 5.665 13.524 1.00 90.69 200 ALA A C 1
ATOM 1567 O O . ALA A 1 200 ? 2.553 5.301 13.414 1.00 90.69 200 ALA A O 1
ATOM 1568 N N . HIS A 1 201 ? 0.614 5.900 12.452 1.00 93.38 201 HIS A N 1
ATOM 1569 C CA . HIS A 1 201 ? 0.981 5.672 11.049 1.00 93.38 201 HIS A CA 1
ATOM 1570 C C . HIS A 1 201 ? 1.390 4.220 10.706 1.00 93.38 201 HIS A C 1
ATOM 1572 O O . HIS A 1 201 ? 2.056 3.974 9.698 1.00 93.38 201 HIS A O 1
ATOM 1578 N N . GLU A 1 202 ? 0.955 3.233 11.496 1.00 92.88 202 GLU A N 1
ATOM 1579 C CA . GLU A 1 202 ? 1.153 1.810 11.206 1.00 92.88 202 GLU A CA 1
ATOM 1580 C C . GLU A 1 202 ? 0.031 1.246 10.315 1.00 92.88 202 GLU A C 1
ATOM 1582 O O . GLU A 1 202 ? -1.143 1.600 10.435 1.00 92.88 202 GLU A O 1
ATOM 1587 N N . SER A 1 203 ? 0.379 0.306 9.430 1.00 93.75 203 SER A N 1
ATOM 1588 C CA . SER A 1 203 ? -0.605 -0.434 8.626 1.00 93.75 203 SER A CA 1
ATOM 1589 C C . SER A 1 203 ? -1.311 -1.506 9.461 1.00 93.75 203 SER A C 1
ATOM 1591 O O . SER A 1 203 ? -0.658 -2.302 10.135 1.00 93.75 203 SER A O 1
ATOM 1593 N N . VAL A 1 204 ? -2.643 -1.573 9.375 1.00 94.25 204 VAL A N 1
ATOM 1594 C CA . VAL A 1 204 ? -3.473 -2.517 10.148 1.00 94.25 204 VAL A CA 1
ATOM 1595 C C . VAL A 1 204 ? -4.111 -3.594 9.269 1.00 94.25 204 VAL A C 1
ATOM 1597 O O . VAL A 1 204 ? -4.502 -3.341 8.132 1.00 94.25 204 VAL A O 1
ATOM 1600 N N . PHE A 1 205 ? -4.269 -4.802 9.818 1.00 94.62 205 PHE A N 1
ATOM 1601 C CA . PHE A 1 205 ? -4.966 -5.917 9.172 1.00 94.62 205 PHE A CA 1
ATOM 1602 C C . PHE A 1 205 ? -6.018 -6.499 10.126 1.00 94.62 205 PHE A C 1
ATOM 1604 O O . PHE A 1 205 ? -5.679 -7.096 11.147 1.00 94.62 205 PHE A O 1
ATOM 1611 N N . VAL A 1 206 ? -7.304 -6.308 9.809 1.00 93.56 206 VAL A N 1
ATOM 1612 C CA . VAL A 1 206 ? -8.425 -6.615 10.717 1.00 93.56 206 VAL A CA 1
ATOM 1613 C C . VAL A 1 206 ? -9.214 -7.836 10.237 1.00 93.56 206 VAL A C 1
ATOM 1615 O O . VAL A 1 206 ? -10.070 -7.747 9.354 1.00 93.56 206 VAL A O 1
ATOM 1618 N N . ALA A 1 207 ? -8.961 -8.985 10.864 1.00 92.75 207 ALA A N 1
ATOM 1619 C CA . ALA A 1 207 ? -9.685 -10.231 10.624 1.00 92.75 207 ALA A CA 1
ATOM 1620 C C . ALA A 1 207 ? -10.801 -10.434 11.667 1.00 92.75 207 ALA A C 1
ATOM 1622 O O . ALA A 1 207 ? -10.563 -10.942 12.758 1.00 92.75 207 ALA A O 1
ATOM 1623 N N . ALA A 1 208 ? -12.033 -10.050 11.321 1.00 92.31 208 ALA A N 1
ATOM 1624 C CA . ALA A 1 208 ? -13.227 -10.254 12.153 1.00 92.31 208 ALA A CA 1
ATOM 1625 C C . ALA A 1 208 ? -14.439 -10.689 11.308 1.00 92.31 208 ALA A C 1
ATOM 1627 O O . ALA A 1 208 ? -14.447 -10.521 10.083 1.00 92.31 208 ALA A O 1
ATOM 1628 N N . HIS A 1 209 ? -15.481 -11.225 11.951 1.00 95.75 209 HIS A N 1
ATOM 1629 C CA . HIS A 1 209 ? -16.685 -11.743 11.286 1.00 95.75 209 HIS A CA 1
ATOM 1630 C C . HIS A 1 209 ? -17.442 -10.688 10.448 1.00 95.75 209 HIS A C 1
ATOM 1632 O O . HIS A 1 209 ? -17.229 -9.473 10.551 1.00 95.75 209 HIS A O 1
ATOM 1638 N N . THR A 1 210 ? -18.330 -11.150 9.566 1.00 93.25 210 THR A N 1
ATOM 1639 C CA . THR A 1 210 ? -19.331 -10.293 8.911 1.00 93.25 210 THR A CA 1
ATOM 1640 C C . THR A 1 210 ? -20.221 -9.619 9.960 1.00 93.25 210 THR A C 1
ATOM 1642 O O . THR A 1 210 ? -20.416 -10.146 11.051 1.00 93.25 210 THR A O 1
ATOM 1645 N N . SER A 1 211 ? -20.705 -8.412 9.657 1.00 92.00 211 SER A N 1
ATOM 1646 C CA . SER A 1 211 ? -21.510 -7.566 10.560 1.00 92.00 211 SER A CA 1
ATOM 1647 C C . SER A 1 211 ? -20.840 -7.092 11.865 1.00 92.00 211 SER A C 1
ATOM 1649 O O . SER A 1 211 ? -21.411 -6.247 12.544 1.00 92.00 211 SER A O 1
ATOM 1651 N N . ALA A 1 212 ? -19.610 -7.514 12.183 1.00 89.75 212 ALA A N 1
ATOM 1652 C CA . ALA A 1 212 ? -18.862 -7.086 13.375 1.00 89.75 212 ALA A CA 1
ATOM 1653 C C . ALA A 1 212 ? -18.303 -5.640 13.310 1.00 89.75 212 ALA A C 1
ATOM 1655 O O . ALA A 1 212 ? -17.268 -5.360 13.893 1.00 89.75 212 ALA A O 1
ATOM 1656 N N . GLY A 1 213 ? -18.915 -4.722 12.553 1.00 91.88 213 GLY A N 1
ATOM 1657 C CA . GLY A 1 213 ? -18.515 -3.304 12.551 1.00 91.88 213 GLY A CA 1
ATOM 1658 C C . GLY A 1 213 ? -17.132 -2.970 11.961 1.00 91.88 213 GLY A C 1
ATOM 1659 O O . GLY A 1 213 ? -16.556 -1.953 12.326 1.00 91.88 213 GLY A O 1
ATOM 1660 N N . LYS A 1 214 ? -16.585 -3.773 11.035 1.00 94.44 214 LYS A N 1
ATOM 1661 C CA . LYS A 1 214 ? -15.275 -3.519 10.375 1.00 94.44 214 LYS A CA 1
ATOM 1662 C C . LYS A 1 214 ? -15.202 -2.265 9.471 1.00 94.44 214 LYS A C 1
ATOM 1664 O O . LYS A 1 214 ? -14.195 -2.068 8.803 1.00 94.44 214 LYS A O 1
ATOM 1669 N N . THR A 1 215 ? -16.276 -1.485 9.371 1.00 91.62 215 THR A N 1
ATOM 1670 C CA . THR A 1 215 ? -16.390 -0.281 8.520 1.00 91.62 215 THR A CA 1
ATOM 1671 C C . THR A 1 215 ? -16.435 1.014 9.340 1.00 91.62 215 THR A C 1
ATOM 1673 O O . THR A 1 215 ? -16.938 2.027 8.857 1.00 91.62 215 THR A O 1
ATOM 1676 N N . VAL A 1 216 ? -16.007 0.925 10.601 1.00 82.38 216 VAL A N 1
ATOM 1677 C CA . VAL A 1 216 ? -15.674 2.039 11.498 1.00 82.38 216 VAL A CA 1
ATOM 1678 C C . VAL A 1 216 ? -14.232 2.438 11.215 1.00 82.38 216 VAL A C 1
ATOM 1680 O O . VAL A 1 216 ? -13.391 1.514 11.261 1.00 82.38 216 VAL A O 1
#

Foldseek 3Di:
DPQPQFDQQPDLAPSRDDDDPVQVPPHDPNGDHHDDPPPDDQDPVNVLDQDPPDDQDDPPPRDDQAPPPDPDGDDPPCPPPPCPPDPPPVVNVVVVVVVVVPDDDDDDDDDDDDDDDDPPRDRDDDPDPVPDDPPPDDDDDDDDDDDDPCPPPPPPDDLDDDDDLVDAPPCLCVLCVDQPDDDPDDDGSVRSVCSSCVVVVHDDDDDDDPPPCPVD

InterPro domains:
  IPR027417 P-loop containing nucleoside triphosphate hydrolase [G3DSA:3.40.50.300] (149-216)
  IPR040801 Ski2, N-terminal domain [PF17911] (4-82)
  IPR050699 ATP-dependent RNA helicase SUPV3-like [PTHR12131] (6-216)